Protein AF-H2YNP1-F1 (afdb_monomer)

InterPro domains:
  IPR019179 Coiled-coil domain-containing protein 149 [PF09789] (22-204)
  IPR019179 Coiled-coil domain-containing protein 149 [PTHR21682] (1-204)

Mean predicted aligned error: 19.95 Å

Structure (mmCIF, N/CA/C/O backbone):
data_AF-H2YNP1-F1
#
_entry.id   AF-H2YNP1-F1
#
loop_
_atom_site.group_PDB
_atom_site.id
_atom_site.type_symbol
_atom_site.label_atom_id
_atom_site.label_alt_id
_atom_site.label_comp_id
_atom_site.label_asym_id
_atom_site.label_entity_id
_atom_site.label_seq_id
_atom_site.pdbx_PDB_ins_code
_atom_site.Cartn_x
_atom_site.Cartn_y
_atom_site.Cartn_z
_atom_site.occupancy
_atom_site.B_iso_or_equiv
_atom_site.auth_seq_id
_atom_site.auth_comp_id
_atom_site.auth_asym_id
_atom_site.auth_atom_id
_atom_site.pdbx_PDB_model_num
ATOM 1 N N . MET A 1 1 ? 56.311 -4.720 -67.536 1.00 55.75 1 MET A N 1
ATOM 2 C CA . MET A 1 1 ? 56.525 -3.992 -66.267 1.00 55.75 1 MET A CA 1
ATOM 3 C C . MET A 1 1 ? 57.994 -4.019 -65.894 1.00 55.75 1 MET A C 1
ATOM 5 O O . MET A 1 1 ? 58.562 -5.098 -65.692 1.00 55.75 1 MET A O 1
ATOM 9 N N . SER A 1 2 ? 58.611 -2.841 -65.843 1.00 69.31 2 SER A N 1
ATOM 10 C CA . SER A 1 2 ? 60.006 -2.684 -65.434 1.00 69.31 2 SER A CA 1
ATOM 11 C C . SER A 1 2 ? 60.169 -3.138 -63.980 1.00 69.31 2 SER A C 1
ATOM 13 O O . SER A 1 2 ? 59.253 -3.003 -63.170 1.00 69.31 2 SER A O 1
ATOM 15 N N . ARG A 1 3 ? 61.326 -3.703 -63.616 1.00 74.62 3 ARG A N 1
ATOM 16 C CA . ARG A 1 3 ? 61.595 -4.237 -62.263 1.00 74.62 3 ARG A CA 1
ATOM 17 C C . ARG A 1 3 ? 61.322 -3.203 -61.157 1.00 74.62 3 ARG A C 1
ATOM 19 O O . ARG A 1 3 ? 60.932 -3.573 -60.057 1.00 74.62 3 ARG A O 1
ATOM 26 N N . ARG A 1 4 ? 61.464 -1.911 -61.478 1.00 73.25 4 ARG A N 1
ATOM 27 C CA . ARG A 1 4 ? 61.160 -0.780 -60.586 1.00 73.25 4 ARG A CA 1
ATOM 28 C C . ARG A 1 4 ? 59.664 -0.601 -60.303 1.00 73.25 4 ARG A C 1
ATOM 30 O O . ARG A 1 4 ? 59.311 -0.276 -59.179 1.00 73.25 4 ARG A O 1
ATOM 37 N N . GLU A 1 5 ? 58.794 -0.839 -61.281 1.00 75.31 5 GLU A N 1
ATOM 38 C CA . GLU A 1 5 ? 57.337 -0.679 -61.127 1.00 75.31 5 GLU A CA 1
ATOM 39 C C . GLU A 1 5 ? 56.741 -1.790 -60.261 1.00 75.31 5 GLU A C 1
ATOM 41 O O . GLU A 1 5 ? 55.903 -1.520 -59.407 1.00 75.31 5 GLU A O 1
ATOM 46 N N . ARG A 1 6 ? 57.228 -3.029 -60.432 1.00 75.75 6 ARG A N 1
ATOM 47 C CA . ARG A 1 6 ? 56.869 -4.158 -59.557 1.00 75.75 6 ARG A CA 1
ATOM 48 C C . ARG A 1 6 ? 57.279 -3.897 -58.113 1.00 75.75 6 ARG A C 1
ATOM 50 O O . ARG A 1 6 ? 56.447 -4.005 -57.226 1.00 75.75 6 ARG A O 1
ATOM 57 N N . ASN A 1 7 ? 58.514 -3.440 -57.913 1.00 81.69 7 ASN A N 1
ATOM 58 C CA . ASN A 1 7 ? 59.010 -3.095 -56.585 1.00 81.69 7 ASN A CA 1
ATOM 59 C C . ASN A 1 7 ? 58.164 -1.974 -55.944 1.00 81.69 7 ASN A C 1
ATOM 61 O O . ASN A 1 7 ? 57.809 -2.058 -54.778 1.00 81.69 7 ASN A O 1
ATOM 65 N N . ASN A 1 8 ? 57.754 -0.954 -56.708 1.00 85.38 8 ASN A N 1
ATOM 66 C CA . ASN A 1 8 ? 56.883 0.114 -56.200 1.00 85.38 8 ASN A CA 1
ATOM 67 C C . ASN A 1 8 ? 55.478 -0.396 -55.816 1.00 85.38 8 ASN A C 1
ATOM 69 O O . ASN A 1 8 ? 54.936 -0.004 -54.786 1.00 85.38 8 ASN A O 1
ATOM 73 N N . SER A 1 9 ? 54.900 -1.301 -56.612 1.00 85.75 9 SER A N 1
ATOM 74 C CA . SER A 1 9 ? 53.606 -1.926 -56.302 1.00 85.75 9 SER A CA 1
ATOM 75 C C . SER A 1 9 ? 53.673 -2.821 -55.059 1.00 85.75 9 SER A C 1
ATOM 77 O O . SER A 1 9 ? 52.751 -2.807 -54.248 1.00 85.75 9 SER A O 1
ATOM 79 N N . GLU A 1 10 ? 54.758 -3.579 -54.892 1.00 90.44 10 GLU A N 1
ATOM 80 C CA . GLU A 1 10 ? 55.016 -4.402 -53.703 1.00 90.44 10 GLU A CA 1
ATOM 81 C C . GLU A 1 10 ? 55.200 -3.527 -52.453 1.00 90.44 10 GLU A C 1
ATOM 83 O O . GLU A 1 10 ? 54.622 -3.811 -51.405 1.00 90.44 10 GLU A O 1
ATOM 88 N N . TRP A 1 11 ? 55.914 -2.403 -52.575 1.00 92.06 11 TRP A N 1
ATOM 89 C CA . TRP A 1 11 ? 56.046 -1.409 -51.505 1.00 92.06 11 TRP A CA 1
ATOM 90 C C . TRP A 1 11 ? 54.702 -0.798 -51.093 1.00 92.06 11 TRP A C 1
ATOM 92 O O . TRP A 1 11 ? 54.425 -0.667 -49.900 1.00 92.06 11 TRP A O 1
ATOM 102 N N . GLN A 1 12 ? 53.842 -0.448 -52.053 1.00 92.81 12 GLN A N 1
ATOM 103 C CA . GLN A 1 12 ? 52.501 0.070 -51.760 1.00 92.81 12 GLN A CA 1
ATOM 104 C C . GLN A 1 12 ? 51.604 -0.979 -51.089 1.00 92.81 12 GLN A C 1
ATOM 106 O O . GLN A 1 12 ? 50.883 -0.643 -50.146 1.00 92.81 12 GLN A O 1
ATOM 111 N N . ALA A 1 13 ? 51.682 -2.242 -51.520 1.00 93.50 13 ALA A N 1
ATOM 112 C CA . ALA A 1 13 ? 50.974 -3.348 -50.880 1.00 93.50 13 ALA A CA 1
ATOM 113 C C . ALA A 1 13 ? 51.428 -3.540 -49.423 1.00 93.50 13 ALA A C 1
ATOM 115 O O . ALA A 1 13 ? 50.589 -3.613 -48.527 1.00 93.50 13 ALA A O 1
ATOM 116 N N . LEU A 1 14 ? 52.739 -3.499 -49.163 1.00 95.62 14 LEU A N 1
ATOM 117 C CA . LEU A 1 14 ? 53.294 -3.613 -47.812 1.00 95.62 14 LEU A CA 1
ATOM 118 C C . LEU A 1 14 ? 52.843 -2.462 -46.896 1.00 95.62 14 LEU A C 1
ATOM 120 O O . LEU A 1 14 ? 52.520 -2.680 -45.728 1.00 95.62 14 LEU A O 1
ATOM 124 N N . ILE A 1 15 ? 52.772 -1.232 -47.417 1.00 94.19 15 ILE A N 1
ATOM 125 C CA . ILE A 1 15 ? 52.247 -0.075 -46.674 1.00 94.19 15 ILE A CA 1
ATOM 126 C C . ILE A 1 15 ? 50.764 -0.279 -46.332 1.00 94.19 15 ILE A C 1
ATOM 128 O O . ILE A 1 15 ? 50.355 -0.011 -45.199 1.00 94.19 15 ILE A O 1
ATOM 132 N N . ALA A 1 16 ? 49.959 -0.766 -47.280 1.00 93.94 16 ALA A N 1
ATOM 133 C CA . ALA A 1 16 ? 48.543 -1.042 -47.053 1.00 93.94 16 ALA A CA 1
ATOM 134 C C . ALA A 1 16 ? 48.340 -2.150 -46.004 1.00 93.94 16 ALA A C 1
ATOM 136 O O . ALA A 1 16 ? 47.547 -1.984 -45.074 1.00 93.94 16 ALA A O 1
ATOM 137 N N . GLU A 1 17 ? 49.103 -3.242 -46.090 1.00 96.50 17 GLU A N 1
ATOM 138 C CA . GLU A 1 17 ? 49.100 -4.316 -45.093 1.00 96.50 17 GLU A CA 1
ATOM 139 C C . GLU A 1 17 ? 49.505 -3.804 -43.709 1.00 96.50 17 GLU A C 1
ATOM 141 O O . GLU A 1 17 ? 48.808 -4.063 -42.725 1.00 96.50 17 GLU A O 1
ATOM 146 N N . HIS A 1 18 ? 50.568 -3.000 -43.624 1.00 96.12 18 HIS A N 1
ATOM 147 C CA . HIS A 1 18 ? 50.999 -2.381 -42.373 1.00 96.12 18 HIS A CA 1
ATOM 148 C C . HIS A 1 18 ? 49.895 -1.507 -41.755 1.00 96.12 18 HIS A C 1
ATOM 150 O O . HIS A 1 18 ? 49.639 -1.588 -40.552 1.00 96.12 18 HIS A O 1
ATOM 156 N N . GLN A 1 19 ? 49.184 -0.711 -42.560 1.00 96.06 19 GLN A N 1
ATOM 157 C CA . GLN A 1 19 ? 48.056 0.095 -42.081 1.00 96.06 19 GLN A CA 1
ATOM 158 C C . GLN A 1 19 ? 46.887 -0.766 -41.585 1.00 96.06 19 GLN A C 1
ATOM 160 O O . GLN A 1 19 ? 46.272 -0.438 -40.567 1.00 96.06 19 GLN A O 1
ATOM 165 N N . ILE A 1 20 ? 46.588 -1.878 -42.263 1.00 97.06 20 ILE A N 1
ATOM 166 C CA . ILE A 1 20 ? 45.564 -2.836 -41.825 1.00 97.06 20 ILE A CA 1
ATOM 167 C C . ILE A 1 20 ? 45.964 -3.456 -40.484 1.00 97.06 20 ILE A C 1
ATOM 169 O O . ILE A 1 20 ? 45.144 -3.494 -39.564 1.00 97.06 20 ILE A O 1
ATOM 173 N N . PHE A 1 21 ? 47.213 -3.904 -40.338 1.00 97.44 21 PHE A N 1
ATOM 174 C CA . PHE A 1 21 ? 47.708 -4.453 -39.077 1.00 97.44 21 PHE A CA 1
ATOM 175 C C . PHE A 1 21 ? 47.683 -3.421 -37.955 1.00 97.44 21 PHE A C 1
ATOM 177 O O . PHE A 1 21 ? 47.243 -3.747 -36.855 1.00 97.44 21 PHE A O 1
ATOM 184 N N . LYS A 1 22 ? 48.047 -2.167 -38.239 1.00 97.81 22 LYS A N 1
ATOM 185 C CA . LYS A 1 22 ? 47.966 -1.065 -37.276 1.00 97.81 22 LYS A CA 1
ATOM 186 C C . LYS A 1 22 ? 46.533 -0.845 -36.779 1.00 97.81 22 LYS A C 1
ATOM 188 O O . LYS A 1 22 ? 46.319 -0.791 -35.572 1.00 97.81 22 LYS A O 1
ATOM 193 N N . ARG A 1 23 ? 45.543 -0.784 -37.680 1.00 97.62 23 ARG A N 1
ATOM 194 C CA . ARG A 1 23 ? 44.121 -0.634 -37.302 1.00 97.62 23 ARG A CA 1
ATOM 195 C C . ARG A 1 23 ? 43.600 -1.839 -36.518 1.00 97.62 23 ARG A C 1
ATOM 197 O O . ARG A 1 23 ? 42.910 -1.664 -35.520 1.00 97.62 23 ARG A O 1
ATOM 204 N N . LYS A 1 24 ? 43.952 -3.061 -36.935 1.00 98.00 24 LYS A N 1
ATOM 205 C CA . LYS A 1 24 ? 43.580 -4.292 -36.216 1.00 98.00 24 LYS A CA 1
ATOM 206 C C . LYS A 1 24 ? 44.183 -4.330 -34.814 1.00 98.00 24 LYS A C 1
ATOM 208 O O . LYS A 1 24 ? 43.501 -4.726 -33.876 1.00 98.00 24 LYS A O 1
ATOM 213 N N . LEU A 1 25 ? 45.444 -3.926 -34.673 1.00 98.00 25 LEU A N 1
ATOM 214 C CA . LEU A 1 25 ? 46.117 -3.844 -33.381 1.00 98.00 25 LEU A CA 1
ATOM 215 C C . LEU A 1 25 ? 45.437 -2.813 -32.477 1.00 98.00 25 LEU A C 1
ATOM 217 O O . LEU A 1 25 ? 45.156 -3.121 -31.324 1.00 98.00 25 LEU A O 1
ATOM 221 N N . GLN A 1 26 ? 45.113 -1.636 -33.016 1.00 97.88 26 GLN A N 1
ATOM 222 C CA . GLN A 1 26 ? 44.404 -0.595 -32.277 1.00 97.88 26 GLN A CA 1
ATOM 223 C C . GLN A 1 26 ? 43.025 -1.076 -31.800 1.00 97.88 26 GLN A C 1
ATOM 225 O O . GLN A 1 26 ? 42.743 -1.012 -30.609 1.00 97.88 26 GLN A O 1
ATOM 230 N N . SER A 1 27 ? 42.215 -1.658 -32.689 1.00 97.81 27 SER A N 1
ATOM 231 C CA . SER A 1 27 ? 40.896 -2.199 -32.332 1.00 97.81 27 SER A CA 1
ATOM 232 C C . SER A 1 27 ? 40.981 -3.300 -31.266 1.00 97.81 27 SER A C 1
ATOM 234 O O . SER A 1 27 ? 40.171 -3.330 -30.343 1.00 97.81 27 SER A O 1
ATOM 236 N N . LYS A 1 28 ? 41.991 -4.179 -31.336 1.00 98.31 28 LYS A N 1
ATOM 237 C CA . LYS A 1 28 ? 42.234 -5.188 -30.293 1.00 98.31 28 LYS A CA 1
ATOM 238 C C . LYS A 1 28 ? 42.655 -4.564 -28.962 1.00 98.31 28 LYS A C 1
ATOM 240 O O . LYS A 1 28 ? 42.232 -5.052 -27.921 1.00 98.31 28 LYS A O 1
ATOM 245 N N . SER A 1 29 ? 43.469 -3.509 -28.989 1.00 98.06 29 SER A N 1
ATOM 246 C CA . SER A 1 29 ? 43.876 -2.777 -27.785 1.00 98.06 29 SER A CA 1
ATOM 247 C C . SER A 1 29 ? 42.684 -2.096 -27.110 1.00 98.06 29 SER A C 1
ATOM 249 O O . SER A 1 29 ? 42.566 -2.142 -25.890 1.00 98.06 29 SER A O 1
ATOM 251 N N . GLU A 1 30 ? 41.784 -1.502 -27.893 1.00 97.94 30 GLU A N 1
ATOM 252 C CA . GLU A 1 30 ? 40.547 -0.888 -27.396 1.00 97.94 30 GLU A CA 1
ATOM 253 C C . GLU A 1 30 ? 39.594 -1.945 -26.818 1.00 97.94 30 GLU A C 1
ATOM 255 O O . GLU A 1 30 ? 39.099 -1.783 -25.706 1.00 97.94 30 GLU A O 1
ATOM 260 N N . ALA A 1 31 ? 39.407 -3.076 -27.509 1.00 98.38 31 ALA A N 1
ATOM 261 C CA . ALA A 1 31 ? 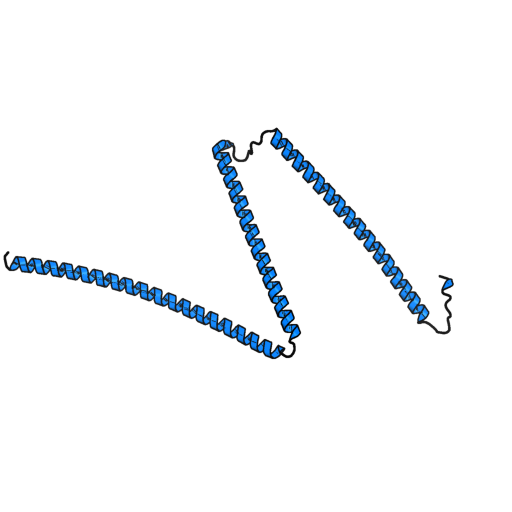38.610 -4.191 -26.996 1.00 98.38 31 ALA A CA 1
ATOM 262 C C . ALA A 1 31 ? 39.173 -4.753 -25.678 1.00 98.38 31 ALA A C 1
ATOM 264 O O . ALA A 1 31 ? 38.414 -5.062 -24.762 1.00 98.38 31 ALA A O 1
ATOM 265 N N . LEU A 1 32 ? 40.501 -4.850 -25.553 1.00 98.12 32 LEU A N 1
ATOM 266 C CA . LEU A 1 32 ? 41.158 -5.303 -24.326 1.00 98.12 32 LEU A CA 1
ATOM 267 C C . LEU A 1 32 ? 40.945 -4.323 -23.167 1.00 98.12 32 LEU A C 1
ATOM 269 O O . LEU A 1 32 ? 40.766 -4.766 -22.032 1.00 98.12 32 LEU A O 1
ATOM 273 N N . LEU A 1 33 ? 40.917 -3.015 -23.440 1.00 98.31 33 LEU A N 1
ATOM 274 C CA . LEU A 1 33 ? 40.616 -1.998 -22.432 1.00 98.31 33 LEU A CA 1
ATOM 275 C C . LEU A 1 33 ? 39.182 -2.142 -21.906 1.00 98.31 33 LEU A C 1
ATOM 277 O O . LEU A 1 33 ? 38.985 -2.141 -20.694 1.00 98.31 33 LEU A O 1
ATOM 281 N N . ILE A 1 34 ? 38.207 -2.327 -22.804 1.00 98.31 34 ILE A N 1
ATOM 282 C CA . ILE A 1 34 ? 36.796 -2.534 -22.438 1.00 98.31 34 ILE A CA 1
ATOM 283 C C . ILE A 1 34 ? 36.654 -3.794 -21.579 1.00 98.31 34 ILE A C 1
ATOM 285 O O . ILE A 1 34 ? 36.105 -3.737 -20.485 1.00 98.31 34 ILE A O 1
ATOM 289 N N . ILE A 1 35 ? 37.235 -4.916 -22.018 1.00 98.12 35 ILE A N 1
ATOM 290 C CA . ILE A 1 35 ? 37.168 -6.181 -21.270 1.00 98.12 35 ILE A CA 1
ATOM 291 C C . ILE A 1 35 ? 37.855 -6.059 -19.903 1.00 98.12 35 ILE A C 1
ATOM 293 O O . ILE A 1 35 ? 37.372 -6.620 -18.923 1.00 98.12 35 ILE A O 1
ATOM 297 N N . SER A 1 36 ? 38.968 -5.326 -19.811 1.00 98.25 36 SER A N 1
ATOM 298 C CA . SER A 1 36 ? 39.632 -5.068 -18.526 1.00 98.25 36 SER A CA 1
ATOM 299 C C . SER A 1 36 ? 38.732 -4.276 -17.575 1.00 98.25 36 SER A C 1
ATOM 301 O O . SER A 1 36 ? 38.630 -4.630 -16.403 1.00 98.25 36 SER A O 1
ATOM 303 N N . GLN A 1 37 ? 38.030 -3.256 -18.077 1.00 98.38 37 GLN A N 1
ATOM 304 C CA . GLN A 1 37 ? 37.076 -2.475 -17.284 1.00 98.38 37 GLN A CA 1
ATOM 305 C C . GLN A 1 37 ? 35.881 -3.322 -16.827 1.00 98.38 37 GLN A C 1
ATOM 307 O O . GLN A 1 37 ? 35.520 -3.275 -15.652 1.00 98.38 37 GLN A O 1
ATOM 312 N N . ASP A 1 38 ? 35.314 -4.141 -17.714 1.00 98.25 38 ASP A N 1
ATOM 313 C CA . ASP A 1 38 ? 34.212 -5.055 -17.384 1.00 98.25 38 ASP A CA 1
ATOM 314 C C . ASP A 1 38 ? 34.639 -6.133 -16.371 1.00 98.25 38 ASP A C 1
ATOM 316 O O . ASP A 1 38 ? 33.867 -6.554 -15.508 1.00 98.25 38 ASP A O 1
ATOM 320 N N . LEU A 1 39 ? 35.896 -6.578 -16.430 1.00 98.25 39 LEU A N 1
ATOM 321 C CA . LEU A 1 39 ? 36.448 -7.498 -15.441 1.00 98.25 39 LEU A CA 1
ATOM 322 C C . LEU A 1 39 ? 36.563 -6.831 -14.064 1.00 98.25 39 LEU A C 1
ATOM 324 O O . LEU A 1 39 ? 36.233 -7.456 -13.055 1.00 98.25 39 LEU A O 1
ATOM 328 N N . GLU A 1 40 ? 37.007 -5.576 -14.002 1.00 98.25 40 GLU A N 1
ATOM 329 C CA . GLU A 1 40 ? 37.083 -4.819 -12.749 1.00 98.25 40 GLU A CA 1
ATOM 330 C C . GLU A 1 40 ? 35.700 -4.580 -12.128 1.00 98.25 40 GLU A C 1
ATOM 332 O O . GLU A 1 40 ? 35.547 -4.687 -10.907 1.00 98.25 40 GLU A O 1
ATOM 337 N N . THR A 1 41 ? 34.682 -4.263 -12.933 1.00 97.81 41 THR A N 1
ATOM 338 C CA . THR A 1 41 ? 33.306 -4.096 -12.436 1.00 97.81 41 THR A CA 1
ATOM 339 C C . THR A 1 41 ? 32.752 -5.417 -11.910 1.00 97.81 41 THR A C 1
ATOM 341 O O . THR A 1 41 ? 32.287 -5.461 -10.770 1.00 97.81 41 THR A O 1
ATOM 344 N N . ALA A 1 42 ? 32.915 -6.514 -12.653 1.00 97.31 42 ALA A N 1
ATOM 345 C CA . ALA A 1 42 ? 32.501 -7.844 -12.209 1.00 97.31 42 ALA A CA 1
ATOM 346 C C . ALA A 1 42 ? 33.212 -8.283 -10.913 1.00 97.31 42 ALA A C 1
ATOM 348 O O . ALA A 1 42 ? 32.605 -8.905 -10.037 1.00 97.31 42 ALA A O 1
ATOM 349 N N . GLN A 1 43 ? 34.495 -7.940 -10.748 1.00 97.88 43 GLN A N 1
ATOM 350 C CA . GLN A 1 43 ? 35.234 -8.197 -9.507 1.00 97.88 43 GLN A CA 1
ATOM 351 C C . GLN A 1 43 ? 34.663 -7.407 -8.324 1.00 97.88 43 GLN A C 1
ATOM 353 O O . GLN A 1 43 ? 34.451 -7.990 -7.260 1.00 97.88 43 GLN A O 1
ATOM 358 N N . LYS A 1 44 ? 34.355 -6.116 -8.510 1.00 97.94 44 LYS A N 1
ATOM 359 C CA . LYS A 1 44 ? 33.725 -5.280 -7.473 1.00 97.94 44 LYS A CA 1
ATOM 360 C C . LYS A 1 44 ? 32.366 -5.834 -7.053 1.00 97.94 44 LYS A C 1
ATOM 362 O O . LYS A 1 44 ? 32.093 -5.934 -5.858 1.00 97.94 44 LYS A O 1
ATOM 367 N N . GLU A 1 45 ? 31.537 -6.231 -8.015 1.00 97.62 45 GLU A N 1
ATOM 368 C CA . GLU A 1 45 ? 30.229 -6.835 -7.747 1.00 97.62 45 GLU A CA 1
ATOM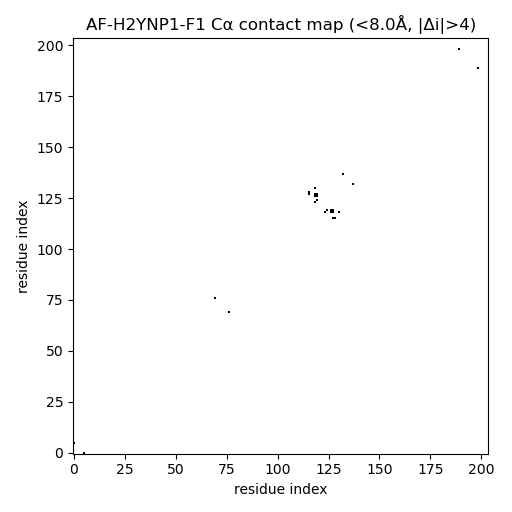 369 C C . GLU A 1 45 ? 30.365 -8.142 -6.961 1.00 97.62 45 GLU A C 1
ATOM 371 O O . GLU A 1 45 ? 29.722 -8.318 -5.924 1.00 97.62 45 GLU A O 1
ATOM 376 N N . ARG A 1 46 ? 31.260 -9.040 -7.392 1.00 97.94 46 ARG A N 1
ATOM 377 C CA . ARG A 1 46 ? 31.561 -10.287 -6.674 1.00 97.94 46 ARG A CA 1
ATOM 378 C C . ARG A 1 46 ? 31.973 -10.018 -5.227 1.00 97.94 46 ARG A C 1
ATOM 380 O O . ARG A 1 46 ? 31.479 -10.688 -4.320 1.00 97.94 46 ARG A O 1
ATOM 387 N N . ASP A 1 47 ? 32.866 -9.060 -5.003 1.00 98.19 47 ASP A N 1
ATOM 388 C CA . ASP A 1 47 ? 33.371 -8.743 -3.666 1.00 98.19 47 ASP A CA 1
ATOM 389 C C . ASP A 1 47 ? 32.270 -8.138 -2.783 1.00 98.19 47 ASP A C 1
ATOM 391 O O . ASP A 1 47 ? 32.148 -8.485 -1.605 1.00 98.19 47 ASP A O 1
ATOM 395 N N . GLN A 1 48 ? 31.386 -7.325 -3.364 1.00 98.06 48 GLN A N 1
ATOM 396 C CA . GLN A 1 48 ? 30.199 -6.821 -2.680 1.00 98.06 48 GLN A CA 1
ATOM 397 C C . GLN A 1 48 ? 29.243 -7.956 -2.281 1.00 98.06 48 GLN A C 1
ATOM 399 O O . GLN A 1 48 ? 28.766 -7.988 -1.142 1.00 98.06 48 GLN A O 1
ATOM 404 N N . PHE A 1 49 ? 28.979 -8.911 -3.179 1.00 97.19 49 PHE A N 1
ATOM 405 C CA . PHE A 1 49 ? 28.151 -10.080 -2.871 1.00 97.19 49 PHE A CA 1
ATOM 406 C C . PHE A 1 49 ? 28.773 -10.962 -1.792 1.00 97.19 49 PHE A C 1
ATOM 408 O O . PHE A 1 49 ? 28.060 -11.415 -0.894 1.00 97.19 49 PHE A O 1
ATOM 415 N N . LYS A 1 50 ? 30.095 -11.151 -1.820 1.00 98.06 50 LYS A N 1
ATOM 416 C CA . LYS A 1 50 ? 30.822 -11.891 -0.787 1.00 98.06 50 LYS A CA 1
ATOM 417 C C . LYS A 1 50 ? 30.660 -11.238 0.589 1.00 98.06 50 LYS A C 1
ATOM 419 O O . LYS A 1 50 ? 30.255 -11.913 1.531 1.00 98.06 50 LYS A O 1
ATOM 424 N N . LEU A 1 51 ? 30.854 -9.921 0.684 1.00 97.88 51 LEU A N 1
ATOM 425 C CA . LEU A 1 51 ? 30.650 -9.168 1.929 1.00 97.88 51 LEU A CA 1
ATOM 426 C C . LEU A 1 51 ? 29.202 -9.244 2.432 1.00 97.88 51 LEU A C 1
ATOM 428 O O . LEU A 1 51 ? 28.957 -9.357 3.634 1.00 97.88 51 LEU A O 1
ATOM 432 N N . MET A 1 52 ? 28.218 -9.175 1.531 1.00 97.62 52 MET A N 1
ATOM 433 C CA . MET A 1 52 ? 26.810 -9.330 1.905 1.00 97.62 52 MET A CA 1
ATOM 434 C C . MET A 1 52 ? 26.513 -10.736 2.444 1.00 97.62 52 MET A C 1
ATOM 436 O O . MET A 1 52 ? 25.803 -10.866 3.444 1.00 97.62 52 MET A O 1
ATOM 440 N N . ALA A 1 53 ? 27.075 -11.775 1.821 1.00 95.94 53 ALA A N 1
ATOM 441 C CA . ALA A 1 53 ? 26.933 -13.155 2.270 1.00 95.94 53 ALA A CA 1
ATOM 442 C C . ALA A 1 53 ? 27.582 -13.380 3.646 1.00 95.94 53 ALA A C 1
ATOM 444 O O . ALA A 1 53 ? 26.952 -13.974 4.521 1.00 95.94 53 ALA A O 1
ATOM 445 N N . GLU A 1 54 ? 28.785 -12.844 3.872 1.00 96.56 54 GLU A N 1
ATOM 446 C CA . GLU A 1 54 ? 29.488 -12.906 5.161 1.00 96.56 54 GLU A CA 1
ATOM 447 C C . GLU A 1 54 ? 28.670 -12.235 6.275 1.00 96.56 54 GLU A C 1
ATOM 449 O O . GLU A 1 54 ? 28.378 -12.867 7.292 1.00 96.56 54 GLU A O 1
ATOM 454 N N . LYS A 1 55 ? 28.166 -11.012 6.048 1.00 96.25 55 LYS A N 1
ATOM 455 C CA . LYS A 1 55 ? 27.284 -10.314 7.005 1.00 96.25 55 LYS A CA 1
ATOM 456 C C . LYS A 1 55 ? 26.013 -11.103 7.323 1.00 96.25 55 LYS A C 1
ATOM 458 O O . LYS A 1 55 ? 25.556 -11.138 8.469 1.00 96.25 55 LYS A O 1
ATOM 463 N N . LEU A 1 56 ? 25.404 -11.728 6.314 1.00 94.75 56 LEU A N 1
ATOM 464 C CA . LEU A 1 56 ? 24.216 -12.557 6.513 1.00 94.75 56 LEU A CA 1
ATOM 465 C C . LEU A 1 56 ? 24.552 -13.807 7.338 1.00 94.75 56 LEU A C 1
ATOM 467 O O . LEU A 1 56 ? 23.806 -14.160 8.254 1.00 94.75 56 LEU A O 1
ATOM 471 N N . GLN A 1 57 ? 25.685 -14.449 7.051 1.00 95.25 57 GLN A N 1
ATOM 472 C CA . GLN A 1 57 ? 26.168 -15.615 7.782 1.00 95.25 57 GLN A CA 1
ATOM 473 C C . GLN A 1 57 ? 26.466 -15.280 9.248 1.00 95.25 57 GLN A C 1
ATOM 475 O O . GLN A 1 57 ? 26.030 -16.022 10.130 1.00 95.25 57 GLN A O 1
ATOM 480 N N . GLU A 1 58 ? 27.120 -14.152 9.529 1.00 94.19 58 GLU A N 1
ATOM 481 C CA . GLU A 1 58 ? 27.358 -13.655 10.889 1.00 94.19 58 GLU A CA 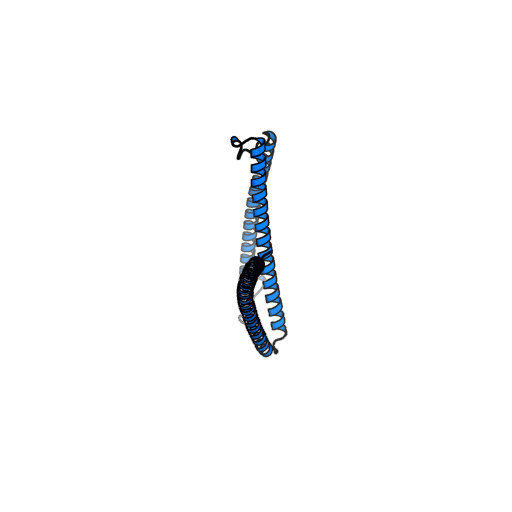1
ATOM 482 C C . GLU A 1 58 ? 26.049 -13.449 11.653 1.00 94.19 58 GLU A C 1
ATOM 484 O O . GLU A 1 58 ? 25.897 -13.938 12.775 1.00 94.19 58 GLU A O 1
ATOM 489 N N . ARG A 1 59 ? 25.056 -12.802 11.028 1.00 94.06 59 ARG A N 1
ATOM 490 C CA . ARG A 1 59 ? 23.732 -12.599 11.632 1.00 94.06 59 ARG A CA 1
ATOM 491 C C . ARG A 1 59 ? 23.030 -13.924 11.925 1.00 94.06 59 ARG A C 1
ATOM 493 O O . ARG A 1 59 ? 22.443 -14.085 12.994 1.00 94.06 59 ARG A O 1
ATOM 500 N N . CYS A 1 60 ? 23.099 -14.881 11.003 1.00 89.12 60 CYS A N 1
ATOM 501 C CA . CYS A 1 60 ? 22.544 -16.219 11.194 1.00 89.12 60 CYS A CA 1
ATOM 502 C C . CYS A 1 60 ? 23.246 -16.972 12.332 1.00 89.12 60 CYS A C 1
ATOM 504 O O . CYS A 1 60 ? 22.581 -17.623 13.135 1.00 89.12 60 CYS A O 1
ATOM 506 N N . GLN A 1 61 ? 24.572 -16.871 12.442 1.00 89.94 61 GLN A N 1
ATOM 507 C CA . GLN A 1 61 ? 25.322 -17.473 13.546 1.00 89.94 61 GLN A CA 1
ATOM 508 C C . GLN A 1 61 ? 25.008 -16.801 14.887 1.00 89.94 61 GLN A C 1
ATOM 510 O O . GLN A 1 61 ? 24.822 -17.500 15.879 1.00 89.94 61 GLN A O 1
ATOM 515 N N . ALA A 1 62 ? 24.892 -15.472 14.927 1.00 87.31 62 ALA A N 1
ATOM 516 C CA . ALA A 1 62 ? 24.488 -14.736 16.124 1.00 87.31 62 ALA A CA 1
ATOM 517 C C . ALA A 1 62 ? 23.089 -15.157 16.600 1.00 87.31 62 ALA A C 1
ATOM 519 O O . ALA A 1 62 ? 22.898 -15.428 17.783 1.00 87.31 62 ALA A O 1
ATOM 520 N N . LEU A 1 63 ? 22.135 -15.308 15.673 1.00 82.25 63 LEU A N 1
ATOM 521 C CA . LEU A 1 63 ? 20.799 -15.824 15.979 1.00 82.25 63 LEU A CA 1
ATOM 522 C C . LEU A 1 63 ? 20.831 -17.278 16.463 1.00 82.25 63 LEU A C 1
ATOM 524 O O . LEU A 1 63 ? 20.108 -17.606 17.397 1.00 82.25 63 LEU A O 1
ATOM 528 N N . LYS A 1 64 ? 21.673 -18.141 15.878 1.00 80.38 64 LYS A N 1
ATOM 529 C CA . LYS A 1 64 ? 21.849 -19.526 16.350 1.00 80.38 64 LYS A CA 1
ATOM 530 C C . LYS A 1 64 ? 22.427 -19.591 17.766 1.00 80.38 64 LYS A C 1
ATOM 532 O O . LYS A 1 64 ? 21.965 -20.413 18.547 1.00 80.38 64 LYS A O 1
ATOM 537 N N . ARG A 1 65 ? 23.395 -18.730 18.109 1.00 79.19 65 ARG A N 1
ATOM 538 C CA . ARG A 1 65 ? 23.948 -18.633 19.475 1.00 79.19 65 ARG A CA 1
ATOM 539 C C . ARG A 1 65 ? 22.875 -18.183 20.466 1.00 79.19 65 ARG A C 1
ATOM 541 O O . ARG A 1 65 ? 22.628 -18.890 21.430 1.00 79.19 65 ARG A O 1
ATOM 548 N N . GLN A 1 66 ? 22.142 -17.113 20.142 1.00 74.12 66 GLN A N 1
ATOM 549 C CA . GLN A 1 66 ? 20.991 -16.681 20.943 1.00 74.12 66 GLN A CA 1
ATOM 550 C C . GLN A 1 66 ? 19.963 -17.813 21.102 1.00 74.12 66 GLN A C 1
ATOM 552 O O . GLN A 1 66 ? 19.467 -18.057 22.192 1.00 74.12 66 GLN A O 1
ATOM 557 N N . GLN A 1 67 ? 19.653 -18.548 20.032 1.00 61.62 67 GLN A N 1
ATOM 558 C CA . GLN A 1 67 ? 18.705 -19.662 20.078 1.00 61.62 67 GLN A CA 1
ATOM 559 C C . GLN A 1 67 ? 19.187 -20.831 20.955 1.00 61.62 67 GLN A C 1
ATOM 561 O O . GLN A 1 67 ? 18.352 -21.466 21.597 1.00 61.62 67 GLN A O 1
ATOM 566 N N . ALA A 1 68 ? 20.493 -21.109 21.005 1.00 62.62 68 ALA A N 1
ATOM 567 C CA . ALA A 1 68 ? 21.066 -22.106 21.908 1.00 62.62 68 ALA A CA 1
ATOM 568 C C . ALA A 1 68 ? 20.898 -21.692 23.383 1.00 62.62 68 ALA A C 1
ATOM 570 O O . ALA A 1 68 ? 20.495 -22.523 24.195 1.00 62.62 68 ALA A O 1
ATOM 571 N N . ASP A 1 69 ? 21.066 -20.404 23.698 1.00 58.62 69 ASP A N 1
ATOM 572 C CA . ASP A 1 69 ? 20.820 -19.851 25.040 1.00 58.62 69 ASP A CA 1
ATOM 573 C C . ASP A 1 69 ? 19.328 -19.932 25.440 1.00 58.62 69 ASP A C 1
ATOM 575 O O . ASP A 1 69 ? 18.988 -20.130 26.606 1.00 58.62 69 ASP A O 1
ATOM 579 N N . PHE A 1 70 ? 18.414 -19.854 24.464 1.00 54.16 70 PHE A N 1
ATOM 580 C CA . PHE A 1 70 ? 16.962 -19.999 24.658 1.00 54.16 70 PHE A CA 1
ATOM 581 C C . PHE A 1 70 ? 16.439 -21.439 24.517 1.00 54.16 70 PHE A C 1
ATOM 583 O O . PHE A 1 70 ? 15.227 -21.654 24.613 1.00 54.16 70 PHE A O 1
ATOM 590 N N . SER A 1 71 ? 17.302 -22.444 24.319 1.00 51.47 71 SER A N 1
ATOM 591 C CA . SER A 1 71 ? 16.890 -23.848 24.138 1.00 51.47 71 SER A CA 1
ATOM 592 C C . SER A 1 71 ? 16.137 -24.430 25.347 1.00 51.47 71 SER A C 1
ATOM 594 O O . SER A 1 71 ? 15.458 -25.445 25.207 1.00 51.47 71 SER A O 1
ATOM 596 N N . MET A 1 72 ? 16.182 -23.769 26.508 1.00 54.28 72 MET A N 1
ATOM 597 C CA . MET A 1 72 ? 15.370 -24.100 27.688 1.00 54.28 72 MET A CA 1
ATOM 598 C C . MET A 1 72 ? 13.900 -23.610 27.601 1.00 54.28 72 MET A C 1
ATOM 600 O O . MET A 1 72 ? 13.114 -23.874 28.503 1.00 54.28 72 MET A O 1
ATOM 604 N N . LEU A 1 73 ? 13.495 -22.908 26.527 1.00 55.72 73 LEU A N 1
ATOM 605 C CA . LEU A 1 73 ? 12.195 -22.220 26.366 1.00 55.72 73 LEU A CA 1
ATOM 606 C C . LEU A 1 73 ? 11.538 -22.496 24.986 1.00 55.72 73 LEU A C 1
ATOM 608 O O . LEU A 1 73 ? 11.110 -21.575 24.283 1.00 55.72 73 LEU A O 1
ATOM 612 N N . SER A 1 74 ? 11.463 -23.767 24.566 1.00 67.81 74 SER A N 1
ATOM 613 C CA . SER A 1 74 ? 10.970 -24.215 23.238 1.00 67.81 74 SER A CA 1
ATOM 614 C C . SER A 1 74 ? 9.675 -23.528 22.766 1.00 67.81 74 SER A C 1
ATOM 616 O O . SER A 1 74 ? 9.577 -23.098 21.612 1.00 67.81 74 SER A O 1
ATOM 618 N N . ASP A 1 75 ? 8.684 -23.371 23.641 1.00 68.31 75 ASP A N 1
ATOM 619 C CA . ASP A 1 75 ? 7.343 -22.958 23.209 1.00 68.31 75 ASP A CA 1
ATOM 620 C C . ASP A 1 75 ? 7.181 -21.437 23.102 1.00 68.31 75 ASP A C 1
ATOM 622 O O . ASP A 1 75 ? 6.497 -20.941 22.202 1.00 68.31 75 ASP A O 1
ATOM 626 N N . LYS A 1 76 ? 7.931 -20.673 23.905 1.00 71.94 76 LYS A N 1
ATOM 627 C CA . LYS A 1 76 ? 8.011 -19.209 23.775 1.00 71.94 76 LYS A CA 1
ATOM 628 C C . LYS A 1 76 ? 8.690 -18.809 22.461 1.00 71.94 76 LYS A C 1
ATOM 630 O O . LYS A 1 76 ? 8.270 -17.859 21.802 1.00 71.94 76 LYS A O 1
ATOM 635 N N . THR A 1 77 ? 9.695 -19.571 22.032 1.00 71.81 77 THR A N 1
ATOM 636 C CA . THR A 1 77 ? 10.440 -19.320 20.789 1.00 71.81 77 THR A CA 1
ATOM 637 C C . THR A 1 77 ? 9.593 -19.596 19.542 1.00 71.81 77 THR A C 1
ATOM 639 O O . THR A 1 77 ? 9.622 -18.815 18.587 1.00 71.81 77 THR A O 1
ATOM 642 N N . LYS A 1 78 ? 8.768 -20.655 19.560 1.00 80.31 78 LYS A N 1
ATOM 643 C CA . LYS A 1 78 ? 7.789 -20.938 18.493 1.00 80.31 78 LYS A CA 1
ATOM 644 C C . LYS A 1 78 ? 6.759 -19.814 18.362 1.00 80.31 78 LYS A C 1
ATOM 646 O O . LYS A 1 78 ? 6.502 -19.364 17.245 1.00 80.31 78 LYS A O 1
ATOM 651 N N . LEU A 1 79 ? 6.228 -19.321 19.484 1.00 83.50 79 LEU A N 1
ATOM 652 C CA . LEU A 1 79 ? 5.260 -18.223 19.499 1.00 83.50 79 LEU A CA 1
ATOM 653 C C . LEU A 1 79 ? 5.858 -16.922 18.940 1.00 83.50 79 LEU A C 1
ATOM 655 O O . LEU A 1 79 ? 5.255 -16.288 18.078 1.00 83.50 79 LEU A O 1
ATOM 659 N N . ILE A 1 80 ? 7.076 -16.554 19.352 1.00 85.25 80 ILE A N 1
ATOM 660 C CA . ILE A 1 80 ? 7.772 -15.360 18.841 1.00 85.25 80 ILE A CA 1
ATOM 661 C C . ILE A 1 80 ? 7.993 -15.442 17.322 1.00 85.25 80 ILE A C 1
ATOM 663 O O . ILE A 1 80 ? 7.855 -14.431 16.628 1.00 85.25 80 ILE A O 1
ATOM 667 N N . ARG A 1 81 ? 8.309 -16.630 16.787 1.00 86.44 81 ARG A N 1
ATOM 668 C CA . ARG A 1 81 ? 8.446 -16.837 15.338 1.00 86.44 81 ARG A CA 1
ATOM 669 C C . ARG A 1 81 ? 7.124 -16.593 14.613 1.00 86.44 81 ARG A C 1
ATOM 671 O O . ARG A 1 81 ? 7.096 -15.791 13.687 1.00 86.44 81 ARG A O 1
ATOM 678 N N . ILE A 1 82 ? 6.033 -17.202 15.080 1.00 89.69 82 ILE A N 1
ATOM 679 C CA . ILE A 1 82 ? 4.702 -17.023 14.478 1.00 89.69 82 ILE A CA 1
ATOM 680 C C . ILE A 1 82 ? 4.278 -15.549 14.525 1.00 89.69 82 ILE A C 1
ATOM 682 O O . ILE 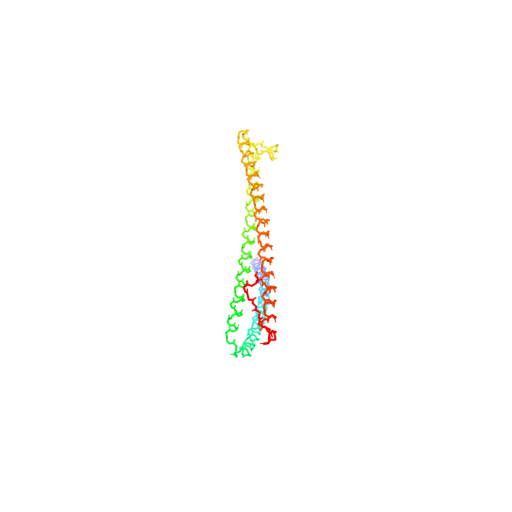A 1 82 ? 3.788 -15.017 13.531 1.00 89.69 82 ILE A O 1
ATOM 686 N N . LEU A 1 83 ? 4.523 -14.852 15.639 1.00 91.50 83 LEU A N 1
ATOM 687 C CA . LEU A 1 83 ? 4.220 -13.422 15.776 1.00 91.50 83 LEU A CA 1
ATOM 688 C C . LEU A 1 83 ? 5.033 -12.550 14.806 1.00 91.50 83 LEU A C 1
ATOM 690 O O . LEU A 1 83 ? 4.532 -11.557 14.280 1.00 91.50 83 LEU A O 1
ATOM 694 N N . ARG A 1 84 ? 6.290 -12.915 14.535 1.00 92.75 84 ARG A N 1
ATOM 695 C CA . ARG A 1 84 ? 7.131 -12.212 13.558 1.00 92.75 84 ARG A CA 1
ATOM 696 C C . ARG A 1 84 ? 6.658 -12.468 12.130 1.00 92.75 84 ARG A C 1
ATOM 698 O O . ARG A 1 84 ? 6.559 -11.519 11.356 1.00 92.75 84 ARG A O 1
ATOM 705 N N . ASP A 1 85 ? 6.354 -13.716 11.800 1.00 93.31 85 ASP A N 1
ATOM 706 C CA . ASP A 1 85 ? 5.904 -14.109 10.465 1.00 93.31 85 ASP A CA 1
ATOM 707 C C . ASP A 1 85 ? 4.546 -13.478 10.140 1.00 93.31 85 ASP A C 1
ATOM 709 O O . ASP A 1 85 ? 4.387 -12.872 9.082 1.00 93.31 85 ASP A O 1
ATOM 713 N N . THR A 1 86 ? 3.605 -13.492 11.087 1.00 91.56 86 THR A N 1
ATOM 714 C CA . THR A 1 86 ? 2.303 -12.813 10.941 1.00 91.56 86 THR A CA 1
ATOM 715 C C . THR A 1 86 ? 2.450 -11.295 10.824 1.00 91.56 86 THR A C 1
ATOM 717 O O . THR A 1 86 ? 1.811 -10.683 9.966 1.00 91.56 86 THR A O 1
ATOM 720 N N . LYS A 1 87 ? 3.344 -10.663 11.601 1.00 95.19 87 LYS A N 1
ATOM 721 C CA . LYS A 1 87 ? 3.661 -9.232 11.442 1.00 95.19 87 LYS A CA 1
ATOM 722 C C . LYS A 1 87 ? 4.230 -8.920 10.053 1.00 95.19 87 LYS A C 1
ATOM 724 O O . LYS A 1 87 ? 3.836 -7.927 9.444 1.00 95.19 87 LYS A O 1
ATOM 729 N N . ASN A 1 88 ? 5.134 -9.755 9.544 1.00 92.94 88 ASN A N 1
ATOM 730 C CA . ASN A 1 88 ? 5.731 -9.574 8.221 1.00 92.94 88 ASN A CA 1
ATOM 731 C C . ASN A 1 88 ? 4.704 -9.756 7.098 1.00 92.94 88 ASN A C 1
ATOM 733 O O . ASN A 1 88 ? 4.677 -8.950 6.170 1.00 92.94 88 ASN A O 1
ATOM 737 N N . GLN A 1 89 ? 3.829 -10.760 7.200 1.00 95.88 89 GLN A N 1
ATOM 738 C CA . GLN A 1 89 ? 2.724 -10.956 6.258 1.00 95.88 89 GLN A CA 1
ATOM 739 C C . GLN A 1 89 ? 1.780 -9.752 6.255 1.00 95.88 89 GLN A C 1
ATOM 741 O O . GLN A 1 89 ? 1.469 -9.232 5.187 1.00 95.88 89 GLN A O 1
ATOM 746 N N . LYS A 1 90 ? 1.402 -9.232 7.432 1.00 95.38 90 LYS A N 1
ATOM 747 C CA . LYS A 1 90 ? 0.574 -8.021 7.545 1.00 95.38 90 LYS A CA 1
ATOM 748 C C . LYS A 1 90 ? 1.205 -6.824 6.826 1.00 95.38 90 LYS A C 1
ATOM 750 O O . LYS A 1 90 ? 0.521 -6.1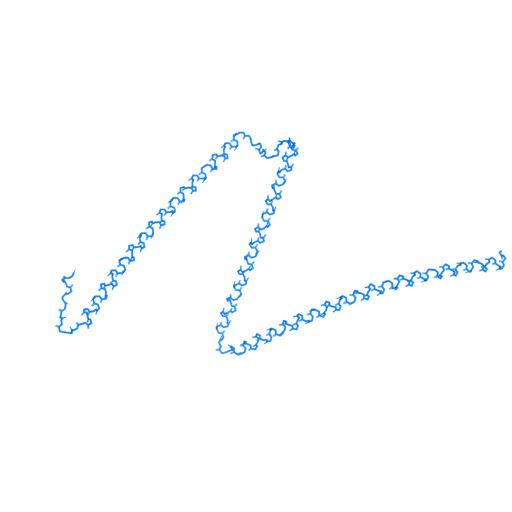46 6.067 1.00 95.38 90 LYS A O 1
ATOM 755 N N . LEU A 1 91 ? 2.505 -6.590 7.021 1.00 97.00 91 LEU A N 1
ATOM 756 C CA . LEU A 1 91 ? 3.231 -5.525 6.317 1.00 97.00 91 LEU A CA 1
ATOM 757 C C . LEU A 1 91 ? 3.288 -5.766 4.800 1.00 97.00 91 LEU A C 1
ATOM 759 O O . LEU A 1 91 ? 3.181 -4.819 4.026 1.00 97.00 91 LEU A O 1
ATOM 763 N N . GLY A 1 92 ? 3.437 -7.020 4.366 1.00 96.56 92 GLY A N 1
ATOM 764 C CA . GLY A 1 92 ? 3.392 -7.396 2.952 1.00 96.56 92 GLY A CA 1
ATOM 765 C C . GLY A 1 92 ? 2.033 -7.107 2.313 1.00 96.56 92 GLY A C 1
ATOM 766 O O . GLY A 1 92 ? 1.972 -6.460 1.269 1.00 96.56 92 GLY A O 1
ATOM 767 N N . HIS A 1 93 ? 0.944 -7.513 2.970 1.00 97.00 93 HIS A N 1
ATOM 768 C CA . HIS A 1 93 ? -0.418 -7.213 2.529 1.00 97.00 93 HIS A CA 1
ATOM 769 C C . HIS A 1 93 ? -0.692 -5.708 2.499 1.00 97.00 93 HIS A C 1
ATOM 771 O O . HIS A 1 93 ? -1.279 -5.225 1.535 1.00 97.00 93 HIS A O 1
ATOM 777 N N . GLN A 1 94 ? -0.212 -4.959 3.495 1.00 97.44 94 GLN A N 1
ATOM 778 C CA . GLN A 1 94 ? -0.347 -3.504 3.528 1.00 97.44 94 GLN A CA 1
ATOM 779 C C . GLN A 1 94 ? 0.340 -2.841 2.325 1.00 97.44 94 GLN A C 1
ATOM 781 O O . GLN A 1 94 ? -0.298 -2.079 1.607 1.00 97.44 94 GLN A O 1
ATOM 786 N N . ARG A 1 95 ? 1.594 -3.204 2.027 1.00 97.56 95 ARG A N 1
ATOM 787 C CA . ARG A 1 95 ? 2.309 -2.693 0.841 1.00 97.56 95 ARG A CA 1
ATOM 788 C C . ARG A 1 95 ? 1.614 -3.065 -0.466 1.00 97.56 95 ARG A C 1
ATOM 790 O O . ARG A 1 95 ? 1.594 -2.272 -1.402 1.00 97.56 95 ARG A O 1
ATOM 797 N N . HIS A 1 96 ? 1.062 -4.275 -0.555 1.00 97.00 96 HIS A N 1
ATOM 798 C CA . HIS A 1 96 ? 0.324 -4.694 -1.744 1.00 97.00 96 HIS A CA 1
ATOM 799 C C . HIS A 1 96 ? -0.971 -3.891 -1.914 1.00 97.00 96 HIS A C 1
ATOM 801 O O . HIS A 1 96 ? -1.279 -3.468 -3.024 1.00 97.00 96 HIS A O 1
ATOM 807 N N . SER A 1 97 ? -1.681 -3.617 -0.817 1.00 96.69 97 SER A N 1
ATOM 808 C CA . SER A 1 97 ? -2.852 -2.739 -0.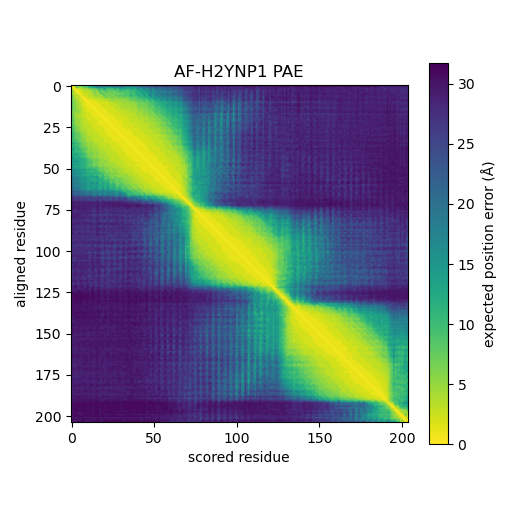811 1.00 96.69 97 SER A CA 1
ATOM 809 C C . SER A 1 97 ? -2.497 -1.325 -1.273 1.00 96.69 97 SER A C 1
ATOM 811 O O . SER A 1 97 ? -3.173 -0.786 -2.144 1.00 96.69 97 SER A O 1
ATOM 813 N N . GLU A 1 98 ? -1.413 -0.746 -0.750 1.00 97.62 98 GLU A N 1
ATOM 814 C CA . GLU A 1 98 ? -0.919 0.579 -1.153 1.00 97.62 98 GLU A CA 1
ATOM 815 C C . GLU A 1 98 ? -0.545 0.610 -2.647 1.00 97.62 98 GLU A C 1
ATOM 817 O O . GLU A 1 98 ? -0.953 1.516 -3.373 1.00 97.62 98 GLU A O 1
ATOM 822 N N . MET A 1 99 ? 0.148 -0.420 -3.147 1.00 98.00 99 MET A N 1
ATOM 823 C CA . MET A 1 99 ? 0.484 -0.559 -4.570 1.00 98.00 99 MET A CA 1
ATOM 824 C C . MET A 1 99 ? -0.763 -0.666 -5.457 1.00 98.00 99 MET A C 1
ATOM 826 O O . MET A 1 99 ? -0.835 -0.029 -6.508 1.00 98.00 99 MET A O 1
ATOM 830 N N . LEU A 1 100 ? -1.743 -1.488 -5.071 1.00 98.06 100 LEU A N 1
ATOM 831 C CA . LEU A 1 100 ? -2.995 -1.629 -5.816 1.00 98.06 100 LEU A CA 1
ATOM 832 C C . LEU A 1 100 ? -3.771 -0.311 -5.841 1.00 98.06 100 LEU A C 1
ATOM 834 O O . LEU A 1 100 ? -4.304 0.063 -6.883 1.00 98.06 100 LEU A O 1
ATOM 838 N N . GLN A 1 101 ? -3.784 0.417 -4.726 1.00 97.75 101 GLN A N 1
ATOM 839 C CA . GLN A 1 101 ? -4.415 1.727 -4.634 1.00 97.75 101 GLN A CA 1
ATOM 840 C C . GLN A 1 101 ? -3.720 2.759 -5.533 1.00 97.75 101 GLN A C 1
ATOM 842 O O . GLN A 1 101 ? -4.398 3.528 -6.213 1.00 97.75 101 GLN A O 1
ATOM 847 N N . GLN A 1 102 ? -2.387 2.736 -5.613 1.00 97.75 102 GLN A N 1
ATOM 848 C CA . GLN A 1 102 ? -1.639 3.565 -6.558 1.00 97.75 102 GLN A CA 1
ATOM 849 C C . GLN A 1 102 ? -2.003 3.234 -8.014 1.00 97.75 102 GLN A C 1
ATOM 851 O O . GLN A 1 102 ? -2.373 4.135 -8.763 1.00 97.75 102 GLN A O 1
ATOM 856 N N . LYS A 1 103 ? -1.977 1.951 -8.400 1.00 97.94 103 LYS A N 1
ATOM 857 C CA . LYS A 1 103 ? -2.342 1.515 -9.762 1.00 97.94 103 LYS A CA 1
ATOM 858 C C . LYS A 1 103 ? -3.773 1.894 -10.135 1.00 97.94 103 LYS A C 1
ATOM 860 O O . LYS A 1 103 ? -4.038 2.268 -11.274 1.00 97.94 103 LYS A O 1
ATOM 865 N N . LEU A 1 104 ? -4.698 1.806 -9.180 1.00 97.56 104 LEU A N 1
ATOM 866 C CA . LEU A 1 104 ? -6.074 2.251 -9.374 1.00 97.56 104 LEU A CA 1
ATOM 867 C C . LEU A 1 104 ? -6.129 3.758 -9.656 1.00 97.56 104 LEU A C 1
ATOM 869 O O . LEU A 1 104 ? -6.797 4.173 -10.599 1.00 97.56 104 LEU A O 1
ATOM 873 N N . ASN A 1 105 ? -5.410 4.571 -8.880 1.00 96.56 105 ASN A N 1
ATOM 874 C CA . ASN A 1 105 ? -5.362 6.020 -9.079 1.00 96.56 105 ASN A CA 1
ATOM 875 C C . ASN A 1 105 ? -4.748 6.402 -10.434 1.00 96.56 105 ASN A C 1
ATOM 877 O O . ASN A 1 105 ? -5.274 7.288 -11.107 1.00 96.56 105 ASN A O 1
ATOM 881 N N . GLU A 1 106 ? -3.684 5.716 -10.855 1.00 97.56 106 GLU A N 1
ATOM 882 C CA . GLU A 1 106 ? -3.068 5.889 -12.177 1.00 97.56 106 GLU A CA 1
ATOM 883 C C . GLU A 1 106 ? -4.073 5.573 -13.294 1.00 97.56 106 GLU A C 1
ATOM 885 O O . GLU A 1 106 ? -4.344 6.426 -14.138 1.00 97.56 106 GLU A O 1
ATOM 890 N N . ALA A 1 107 ? -4.735 4.411 -13.235 1.00 96.88 107 ALA A N 1
ATOM 891 C CA . ALA A 1 107 ? -5.743 4.018 -14.221 1.00 96.88 107 ALA A CA 1
ATOM 892 C C . ALA A 1 107 ? -6.951 4.977 -14.262 1.00 96.88 107 ALA A C 1
ATOM 894 O O . ALA A 1 107 ? -7.491 5.266 -15.334 1.00 96.88 107 ALA A O 1
ATOM 895 N N . LEU A 1 108 ? -7.383 5.504 -13.110 1.00 94.69 108 LEU A N 1
ATOM 896 C CA . LEU A 1 108 ? -8.426 6.532 -13.040 1.00 94.69 108 LEU A CA 1
ATOM 897 C C . LEU A 1 108 ? -7.970 7.849 -13.688 1.00 94.69 108 LEU A C 1
ATOM 899 O O . LEU A 1 108 ? -8.761 8.490 -14.389 1.00 94.69 108 LEU A O 1
ATOM 903 N N . GLY A 1 109 ? -6.706 8.236 -13.491 1.00 95.44 109 GLY A N 1
ATOM 904 C CA . GLY A 1 109 ? -6.075 9.377 -14.154 1.00 95.44 109 GLY A CA 1
ATOM 905 C C . GLY A 1 109 ? -6.029 9.211 -15.673 1.00 95.44 109 GLY A C 1
ATOM 906 O O . GLY A 1 109 ? -6.488 10.092 -16.405 1.00 95.44 109 GLY A O 1
ATOM 907 N N . ASP A 1 110 ? -5.591 8.049 -16.151 1.00 95.75 110 ASP A N 1
ATOM 908 C CA . ASP A 1 110 ? -5.563 7.714 -17.576 1.00 95.75 110 ASP A CA 1
ATOM 909 C C . ASP A 1 110 ? -6.960 7.742 -18.189 1.00 95.75 110 ASP A C 1
ATOM 911 O O . ASP A 1 110 ? -7.179 8.336 -19.248 1.00 95.75 110 ASP A O 1
ATOM 915 N N . MET A 1 111 ? -7.945 7.164 -17.498 1.00 92.06 111 MET A N 1
ATOM 916 C CA . MET A 1 111 ? -9.329 7.182 -17.955 1.00 92.06 111 MET A CA 1
ATOM 917 C C . MET A 1 111 ? -9.880 8.614 -18.031 1.00 92.06 111 MET A C 1
ATOM 919 O O . MET A 1 111 ? -10.638 8.929 -18.952 1.00 92.06 111 MET A O 1
ATOM 923 N N . LYS A 1 112 ? -9.498 9.502 -17.105 1.00 91.25 112 LYS A N 1
ATOM 924 C CA . LYS A 1 112 ? -9.860 10.927 -17.160 1.00 91.25 112 LYS A CA 1
ATOM 925 C C . LYS A 1 112 ? -9.254 11.599 -18.395 1.00 91.25 112 LYS A C 1
ATOM 927 O O . LYS A 1 112 ? -9.992 12.233 -19.149 1.00 91.25 112 LYS A O 1
ATOM 932 N N . LEU A 1 113 ? -7.958 11.404 -18.638 1.00 88.62 113 LEU A N 1
ATOM 933 C CA . LEU A 1 113 ? -7.257 11.967 -19.796 1.00 88.62 113 LEU A CA 1
ATOM 934 C C . LEU A 1 113 ? -7.811 11.436 -21.122 1.00 88.62 113 LEU A C 1
ATOM 936 O O . LEU A 1 113 ? -7.988 12.203 -22.067 1.00 88.62 113 LEU A O 1
ATOM 940 N N . LEU A 1 114 ? -8.122 10.141 -21.202 1.00 89.44 114 LEU A N 1
ATOM 941 C CA . LEU A 1 114 ? -8.754 9.531 -22.372 1.00 89.44 114 LEU A CA 1
ATOM 942 C C . LEU A 1 114 ? -10.126 10.144 -22.634 1.00 89.44 114 LEU A C 1
ATOM 944 O O . LEU A 1 114 ? -10.395 10.567 -23.755 1.00 89.44 114 LEU A O 1
ATOM 948 N N . ARG A 1 115 ? -10.977 10.258 -21.607 1.00 83.94 115 ARG A N 1
ATOM 949 C CA . ARG A 1 115 ? -12.294 10.905 -21.735 1.00 83.94 115 ARG A CA 1
ATOM 950 C C . ARG A 1 115 ? -12.167 12.346 -22.228 1.00 83.94 115 ARG A C 1
ATOM 952 O O . ARG A 1 115 ? -12.926 12.749 -23.103 1.00 83.94 115 ARG A O 1
ATOM 959 N N . GLU A 1 116 ? -11.192 13.095 -21.722 1.00 81.19 116 GLU A N 1
ATOM 960 C CA . GLU A 1 116 ? -10.911 14.464 -22.162 1.00 81.19 116 GLU A CA 1
ATOM 961 C C . GLU A 1 116 ? -10.417 14.516 -23.617 1.00 81.19 116 GLU A C 1
ATOM 963 O O . GLU A 1 116 ? -10.889 15.332 -24.405 1.00 81.19 116 GLU A O 1
ATOM 968 N N . LYS A 1 117 ? -9.521 13.602 -24.020 1.00 82.94 117 LYS A N 1
ATOM 969 C CA . LYS A 1 117 ? -9.077 13.460 -25.417 1.00 82.94 117 LYS A CA 1
ATOM 970 C C . LYS A 1 117 ? -10.240 13.126 -26.352 1.00 82.94 117 LYS A C 1
ATOM 972 O O . LYS A 1 117 ? -10.338 13.738 -27.412 1.00 82.94 117 LYS A O 1
ATOM 977 N N . PHE A 1 118 ? -11.123 12.202 -25.976 1.00 76.56 118 PHE A N 1
ATOM 978 C CA . PHE A 1 118 ? -12.311 11.866 -26.768 1.00 76.56 118 PHE A CA 1
ATOM 979 C C . PHE A 1 118 ? -13.292 13.040 -26.871 1.00 76.56 118 PHE A C 1
ATOM 981 O O . PHE A 1 118 ? -13.844 13.270 -27.944 1.00 76.56 118 PHE A O 1
ATOM 988 N N . ALA A 1 119 ? -13.491 13.799 -25.789 1.00 72.81 119 ALA A N 1
ATOM 989 C CA . ALA A 1 119 ? -14.330 14.996 -25.803 1.00 72.81 119 ALA A CA 1
ATOM 990 C C . ALA A 1 119 ? -13.762 16.077 -26.739 1.00 72.81 119 ALA A C 1
ATOM 992 O O . ALA A 1 119 ? -14.492 16.572 -27.597 1.00 72.81 119 ALA A O 1
ATOM 993 N N . ARG A 1 120 ? -12.451 16.354 -26.656 1.00 73.25 120 ARG A N 1
ATOM 994 C CA . ARG A 1 120 ? -11.746 17.273 -27.569 1.00 73.25 120 ARG A CA 1
ATOM 995 C C . ARG A 1 120 ? -11.920 16.893 -29.037 1.00 73.25 120 ARG A C 1
ATOM 997 O O . ARG A 1 120 ? -12.242 17.749 -29.849 1.00 73.25 120 ARG A O 1
ATOM 1004 N N . HIS A 1 121 ? -11.769 15.611 -29.377 1.00 73.69 121 HIS A N 1
ATOM 1005 C CA . HIS A 1 121 ? -11.944 15.144 -30.759 1.00 73.69 121 HIS A CA 1
ATOM 1006 C C . HIS A 1 121 ? -13.383 15.288 -31.276 1.00 73.69 121 HIS A C 1
ATOM 1008 O O . HIS A 1 121 ? -13.581 15.350 -32.484 1.00 73.69 121 HIS A O 1
ATOM 1014 N N . ARG A 1 122 ? -14.389 15.311 -30.392 1.00 71.25 122 ARG A N 1
ATOM 1015 C CA . ARG A 1 122 ? -15.802 15.427 -30.782 1.00 71.25 122 ARG A CA 1
ATOM 1016 C C . ARG A 1 122 ? -16.301 16.869 -30.875 1.00 71.25 122 ARG A C 1
ATOM 1018 O O . ARG A 1 122 ? -17.173 17.125 -31.694 1.00 71.25 122 ARG A O 1
ATOM 1025 N N . VAL A 1 123 ? -15.811 17.768 -30.018 1.00 64.88 123 VAL A N 1
ATOM 1026 C CA . VAL A 1 123 ? -16.410 19.106 -29.808 1.00 64.88 123 VAL A CA 1
ATOM 1027 C C . VAL A 1 123 ? -15.408 20.256 -30.021 1.00 64.88 123 VAL A C 1
ATOM 1029 O O . VAL A 1 123 ? -15.817 21.407 -30.105 1.00 64.88 123 VAL A O 1
ATOM 1032 N N . GLY A 1 124 ? -14.107 19.974 -30.169 1.00 65.19 124 GLY A N 1
ATOM 1033 C CA . GLY A 1 124 ? -13.061 21.000 -30.267 1.00 65.19 124 GLY A CA 1
ATOM 1034 C C . GLY A 1 124 ? -12.598 21.540 -28.904 1.00 65.19 124 GLY A C 1
ATOM 1035 O O . GLY A 1 124 ? -13.024 21.060 -27.851 1.00 65.19 124 GLY A O 1
ATOM 1036 N N . ASP A 1 125 ? -11.684 22.517 -28.925 1.00 64.19 125 ASP A N 1
ATOM 1037 C CA . ASP A 1 125 ? -10.968 23.034 -27.739 1.00 64.19 125 ASP A CA 1
ATOM 1038 C C . ASP A 1 125 ? -11.868 23.866 -26.795 1.00 64.19 125 ASP A C 1
ATOM 1040 O O . ASP A 1 125 ? -11.616 23.940 -25.595 1.00 64.19 125 ASP A O 1
ATOM 1044 N N . GLU A 1 126 ? -12.986 24.410 -27.293 1.00 57.91 126 GLU A N 1
ATOM 1045 C CA . GLU A 1 126 ? -13.940 25.204 -26.493 1.00 57.91 126 GLU A CA 1
ATOM 1046 C C . GLU A 1 126 ? -14.881 24.360 -25.604 1.00 57.91 126 GLU A C 1
ATOM 1048 O O . GLU A 1 126 ? -15.605 24.896 -24.768 1.00 57.91 126 GLU A O 1
ATOM 1053 N N . GLY A 1 127 ? -14.874 23.028 -25.743 1.00 55.72 127 GLY A N 1
ATOM 1054 C CA . GLY A 1 127 ? -15.731 22.108 -24.978 1.00 55.72 127 GLY A CA 1
ATOM 1055 C C . GLY A 1 127 ? -15.068 21.450 -23.761 1.00 55.72 127 GLY A C 1
ATOM 1056 O O . GLY A 1 127 ? -15.667 20.569 -23.133 1.00 55.72 127 GLY A O 1
ATOM 1057 N N . ILE A 1 128 ? -13.821 21.804 -23.431 1.00 47.78 128 ILE A N 1
ATOM 1058 C CA . ILE A 1 128 ? -13.038 21.111 -22.397 1.00 47.78 128 ILE A CA 1
ATOM 1059 C C . ILE A 1 128 ? -13.612 21.411 -21.008 1.00 47.78 128 ILE A C 1
ATOM 1061 O O . ILE A 1 128 ? -13.417 22.478 -20.439 1.00 47.78 128 ILE A O 1
ATOM 1065 N N . GLY A 1 129 ? -14.330 20.431 -20.454 1.00 54.12 129 GLY A N 1
ATOM 1066 C CA . GLY A 1 129 ? -14.945 20.490 -19.121 1.00 54.12 129 GLY A CA 1
ATOM 1067 C C . GLY A 1 129 ? -16.467 20.352 -19.134 1.00 54.12 129 GLY A C 1
ATOM 1068 O O . GLY A 1 129 ? -17.052 19.918 -18.141 1.00 54.12 129 GLY A O 1
ATOM 1069 N N . ALA A 1 130 ? -17.117 20.601 -20.271 1.00 55.44 130 ALA A N 1
ATOM 1070 C CA . ALA A 1 130 ? -18.548 20.389 -20.427 1.00 55.44 130 ALA A CA 1
ATOM 1071 C C . ALA A 1 130 ? -18.811 18.938 -20.851 1.00 55.44 130 ALA A C 1
ATOM 1073 O O . ALA A 1 130 ? -18.834 18.604 -22.035 1.00 55.44 130 ALA A O 1
ATOM 1074 N N . ARG A 1 131 ? -19.044 18.037 -19.886 1.00 59.50 131 ARG A N 1
ATOM 1075 C CA . ARG A 1 131 ? -19.753 16.788 -20.205 1.00 59.50 131 ARG A CA 1
ATOM 1076 C C . ARG A 1 131 ? -21.144 17.182 -20.701 1.00 59.50 131 ARG A C 1
ATOM 1078 O O . ARG A 1 131 ? -22.016 17.512 -19.897 1.00 59.50 131 ARG A O 1
ATOM 1085 N N . HIS A 1 132 ? -21.348 17.197 -22.015 1.00 61.59 132 HIS A N 1
ATOM 1086 C CA . HIS A 1 132 ? -22.662 17.455 -22.588 1.00 61.59 132 HIS A CA 1
ATOM 1087 C C . HIS A 1 132 ? -23.520 16.195 -22.446 1.00 61.59 132 HIS A C 1
ATOM 1089 O O . HIS A 1 132 ? -23.682 15.415 -23.378 1.00 61.59 132 HIS A O 1
ATOM 1095 N N . PHE A 1 133 ? -24.007 15.961 -21.228 1.00 59.19 133 PHE A N 1
ATOM 1096 C CA . PHE A 1 133 ? -25.156 15.095 -21.022 1.00 59.19 133 PHE A CA 1
ATOM 1097 C C . PHE A 1 133 ? -26.387 15.809 -21.580 1.00 59.19 133 PHE A C 1
ATOM 1099 O O . PHE A 1 133 ? -26.547 17.009 -21.305 1.00 59.19 133 PHE A O 1
ATOM 1106 N N . PRO A 1 134 ? -27.259 15.104 -22.315 1.00 70.00 134 PRO A N 1
ATOM 1107 C CA . PRO A 1 134 ? -28.617 15.568 -22.546 1.00 70.00 134 PRO A CA 1
ATOM 1108 C C . PRO A 1 134 ? -29.252 16.024 -21.224 1.00 70.00 134 PRO A C 1
ATOM 1110 O O . PRO A 1 134 ? -29.002 15.426 -20.175 1.00 70.00 134 PRO A O 1
ATOM 1113 N N . VAL A 1 135 ? -30.062 17.086 -21.258 1.00 71.25 135 VAL A N 1
ATOM 1114 C CA . VAL A 1 135 ? -30.623 17.728 -20.048 1.00 71.25 135 VAL A CA 1
ATOM 1115 C C . VAL A 1 135 ? -31.294 16.711 -19.112 1.00 71.25 135 VAL A C 1
ATOM 1117 O O . VAL A 1 135 ? -31.025 16.719 -17.915 1.00 71.25 135 VAL A O 1
ATOM 1120 N N . HIS A 1 136 ? -32.041 15.757 -19.669 1.00 78.12 136 HIS A N 1
ATOM 1121 C CA . HIS A 1 136 ? -32.733 14.709 -18.915 1.00 78.12 136 HIS A CA 1
ATOM 1122 C C . HIS A 1 136 ? -31.789 13.730 -18.188 1.00 78.12 136 HIS A C 1
ATOM 1124 O O . HIS A 1 136 ? -32.081 13.300 -17.074 1.00 78.12 136 HIS A O 1
ATOM 1130 N N . GLU A 1 137 ? -30.641 13.379 -18.778 1.00 80.81 137 GLU A N 1
ATOM 1131 C CA . GLU A 1 137 ? -29.647 12.528 -18.106 1.00 80.81 137 GLU A CA 1
ATOM 1132 C C . GLU A 1 137 ? -28.972 13.278 -16.957 1.00 80.81 137 GLU A C 1
ATOM 1134 O O . GLU A 1 137 ? -28.705 12.698 -15.904 1.00 80.81 137 GLU A O 1
ATOM 1139 N N . ARG A 1 138 ? -28.730 14.583 -17.131 1.00 82.00 138 ARG A N 1
ATOM 1140 C CA . ARG A 1 138 ? -28.178 15.433 -16.072 1.00 82.00 138 ARG A CA 1
ATOM 1141 C C . ARG A 1 138 ? -29.144 15.549 -14.897 1.00 82.00 138 ARG A C 1
ATOM 1143 O O . ARG A 1 138 ? -28.717 15.373 -13.764 1.00 82.00 138 ARG A O 1
ATOM 1150 N N . GLU A 1 139 ? -30.417 15.818 -15.165 1.00 83.31 139 GLU A N 1
ATOM 1151 C CA . GLU A 1 139 ? -31.458 15.911 -14.135 1.00 83.31 139 GLU A CA 1
ATOM 1152 C C . GLU A 1 139 ? -31.591 14.602 -13.355 1.00 83.31 139 GLU A C 1
ATOM 1154 O O . GLU A 1 139 ? -31.578 14.621 -12.126 1.00 83.31 139 GLU A O 1
ATOM 1159 N N . LYS A 1 140 ? -31.604 13.455 -14.046 1.00 92.44 140 LYS A N 1
ATOM 1160 C CA . LYS A 1 140 ? -31.647 12.142 -13.392 1.00 92.44 140 LYS A CA 1
ATOM 1161 C C . LYS A 1 140 ? -30.453 11.919 -12.459 1.00 92.44 140 LYS A C 1
ATOM 1163 O O . LYS A 1 140 ? -30.641 11.511 -11.317 1.00 92.44 140 LYS A O 1
ATOM 1168 N N . LEU A 1 141 ? -29.238 12.222 -12.923 1.00 89.50 141 LEU A N 1
ATOM 1169 C CA . LEU A 1 141 ? -28.022 12.085 -12.115 1.00 89.50 141 LEU A CA 1
ATOM 1170 C C . LEU A 1 141 ? -28.015 13.029 -10.907 1.00 89.50 141 LEU A C 1
ATOM 1172 O O . LEU A 1 141 ? -27.557 12.642 -9.834 1.00 89.50 141 LEU A O 1
ATOM 1176 N N . VAL A 1 142 ? -28.523 14.255 -11.061 1.00 92.62 142 VAL A N 1
ATOM 1177 C CA . VAL A 1 142 ? -28.671 15.200 -9.945 1.00 92.62 142 VAL A CA 1
ATOM 1178 C C . VAL A 1 142 ? -29.660 14.653 -8.917 1.00 92.62 142 VAL A C 1
ATOM 1180 O O . VAL A 1 142 ? -29.315 14.596 -7.739 1.00 92.62 142 VAL A O 1
ATOM 1183 N N . CYS A 1 143 ? -30.822 14.151 -9.345 1.00 94.81 143 CYS A N 1
ATOM 1184 C CA . CYS A 1 143 ? -31.786 13.530 -8.436 1.00 94.81 143 CYS A CA 1
ATOM 1185 C C . CYS A 1 143 ? -31.202 12.316 -7.696 1.00 94.81 143 CYS A C 1
ATOM 1187 O O . CYS A 1 143 ? -31.405 12.184 -6.490 1.00 94.81 143 CYS A O 1
ATOM 1189 N N . GLU A 1 144 ? -30.460 11.439 -8.380 1.00 96.31 144 GLU A N 1
ATOM 1190 C CA . GLU A 1 144 ? -29.800 10.285 -7.748 1.00 96.31 144 GLU A CA 1
ATOM 1191 C C . GLU A 1 144 ? -28.764 10.725 -6.699 1.00 96.31 144 GLU A C 1
ATOM 1193 O O . GLU A 1 144 ? -28.707 10.158 -5.605 1.00 96.31 144 GLU A O 1
ATOM 1198 N N . LEU A 1 145 ? -27.978 11.767 -6.991 1.00 96.44 145 LEU A N 1
ATOM 1199 C CA . LEU A 1 145 ? -27.000 12.324 -6.052 1.00 96.44 145 LEU A CA 1
ATOM 1200 C C . LEU A 1 145 ? -27.666 12.961 -4.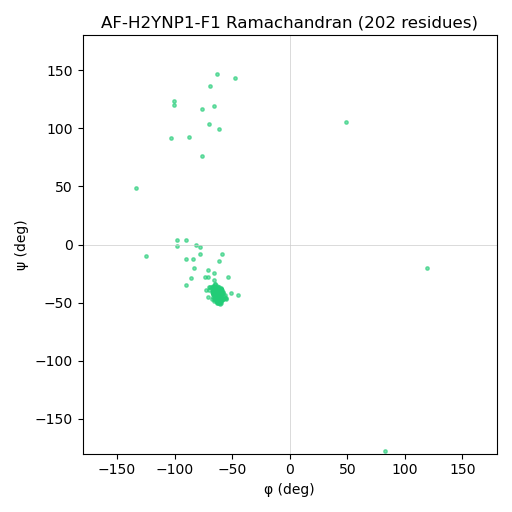830 1.00 96.44 145 LEU A C 1
ATOM 1202 O O . LEU A 1 145 ? -27.223 12.726 -3.705 1.00 96.44 145 LEU A O 1
ATOM 1206 N N . GLU A 1 146 ? -28.733 13.732 -5.027 1.00 96.69 146 GLU A N 1
ATOM 1207 C CA . GLU A 1 146 ? -29.492 14.351 -3.937 1.00 96.69 146 GLU A CA 1
ATOM 1208 C C . GLU A 1 146 ? -30.134 13.292 -3.032 1.00 96.69 146 GLU A C 1
ATOM 1210 O O . GLU A 1 146 ? -30.041 13.385 -1.805 1.00 96.69 146 GLU A O 1
ATOM 1215 N N . GLN A 1 147 ? -30.713 12.239 -3.619 1.00 97.94 147 GLN A N 1
ATOM 1216 C CA . GLN A 1 147 ? -31.268 11.109 -2.871 1.00 97.94 147 GLN A CA 1
ATOM 1217 C C . GLN A 1 147 ? -30.188 10.378 -2.070 1.00 97.94 147 GLN A C 1
ATOM 1219 O O . GLN A 1 147 ? -30.368 10.145 -0.872 1.00 97.94 147 GLN A O 1
ATOM 1224 N N . ALA A 1 148 ? -29.050 10.060 -2.690 1.00 96.12 148 ALA A N 1
ATOM 1225 C CA . ALA A 1 148 ? -27.936 9.403 -2.011 1.00 96.12 148 ALA A CA 1
ATOM 1226 C C . ALA A 1 148 ? -27.375 10.267 -0.868 1.00 96.12 148 ALA A C 1
ATOM 1228 O O . ALA A 1 148 ? -27.096 9.769 0.227 1.00 96.12 148 ALA A O 1
ATOM 1229 N N . GLN A 1 149 ? -27.260 11.581 -1.081 1.00 96.44 149 GLN A N 1
ATOM 1230 C CA . GLN A 1 149 ? -26.809 12.517 -0.056 1.00 96.44 149 GLN A CA 1
ATOM 1231 C C . GLN A 1 149 ? -27.804 12.603 1.108 1.00 96.44 149 GLN A C 1
ATOM 1233 O O . GLN A 1 149 ? -27.388 12.646 2.269 1.00 96.44 149 GLN A O 1
ATOM 1238 N N . GLN A 1 150 ? -29.108 12.603 0.825 1.00 97.69 150 GLN A N 1
ATOM 1239 C CA . GLN A 1 150 ? -30.136 12.611 1.860 1.00 97.69 150 GLN A CA 1
ATOM 1240 C C . GLN A 1 150 ? -30.140 11.309 2.668 1.00 97.69 150 GLN A C 1
ATOM 1242 O O . GLN A 1 150 ? -30.210 11.357 3.896 1.00 97.69 150 GLN A O 1
ATOM 1247 N N . GLN A 1 151 ? -30.000 10.156 2.010 1.00 98.06 151 GLN A N 1
ATOM 1248 C CA . GLN A 1 151 ? -29.870 8.866 2.690 1.00 98.06 151 GLN A CA 1
ATOM 1249 C C . GLN A 1 151 ? -28.641 8.843 3.601 1.00 98.06 151 GLN A C 1
ATOM 1251 O O . GLN A 1 151 ? -28.758 8.484 4.767 1.00 98.06 151 GLN A O 1
ATOM 1256 N N . SER A 1 152 ? -27.485 9.301 3.115 1.00 96.12 152 SER A N 1
ATOM 1257 C CA . SER A 1 152 ? -26.260 9.395 3.920 1.00 96.12 152 SER A CA 1
ATOM 1258 C C . SER A 1 152 ? -26.448 10.262 5.173 1.00 96.12 152 SER A C 1
ATOM 1260 O O . SER A 1 152 ? -26.082 9.856 6.276 1.00 96.12 152 SER A O 1
ATOM 1262 N N . LYS A 1 153 ? -27.110 11.421 5.041 1.00 97.44 153 LYS A N 1
ATOM 1263 C CA . LYS A 1 153 ? -27.458 12.275 6.190 1.00 97.44 153 LYS A CA 1
ATOM 1264 C C . LYS A 1 153 ? -28.389 11.571 7.179 1.00 97.44 153 LYS A C 1
ATOM 1266 O O . LYS A 1 153 ? -28.210 11.738 8.383 1.00 97.44 153 LYS A O 1
ATOM 1271 N N . ASN A 1 154 ? -29.371 10.813 6.694 1.00 97.69 154 ASN A N 1
ATOM 1272 C CA . ASN A 1 154 ? -30.291 10.065 7.550 1.00 97.69 154 ASN A CA 1
ATOM 1273 C C . ASN A 1 154 ? -29.552 8.966 8.324 1.00 97.69 154 ASN A C 1
ATOM 1275 O O . ASN A 1 154 ? -29.654 8.929 9.546 1.00 97.69 154 ASN A O 1
ATOM 1279 N N . TRP A 1 155 ? -28.737 8.159 7.638 1.00 97.81 155 TRP A N 1
ATOM 1280 C CA . TRP A 1 155 ? -27.915 7.124 8.269 1.00 97.81 155 TRP A CA 1
ATOM 1281 C C . TRP A 1 155 ? -26.965 7.698 9.316 1.00 97.81 155 TRP A C 1
ATOM 1283 O O . TRP A 1 155 ? -26.820 7.124 10.389 1.00 97.81 155 TRP A O 1
ATOM 1293 N N . TYR A 1 156 ? -26.353 8.853 9.043 1.00 97.44 156 TYR A N 1
ATOM 1294 C CA . TYR A 1 156 ? -25.492 9.522 10.014 1.00 97.44 156 TYR A CA 1
ATOM 1295 C C . TYR A 1 156 ? -26.259 9.940 11.277 1.00 97.44 156 TYR A C 1
ATOM 1297 O O . TYR A 1 156 ? -25.787 9.701 12.385 1.00 97.44 156 TYR A O 1
ATOM 1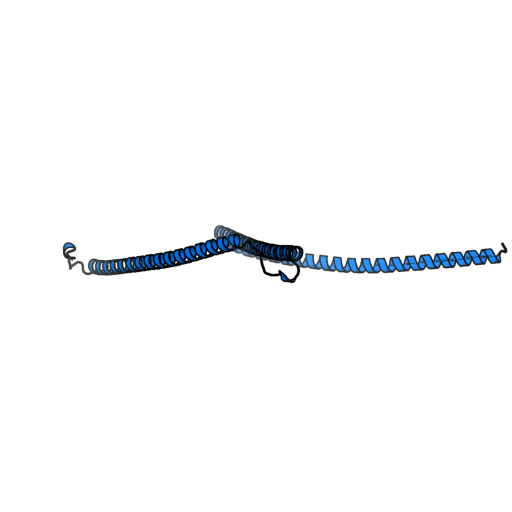305 N N . ARG A 1 157 ? -27.456 10.526 11.130 1.00 98.00 157 ARG A N 1
ATOM 1306 C CA . ARG A 1 157 ? -28.303 10.893 12.279 1.00 98.00 157 ARG A CA 1
ATOM 1307 C C . ARG A 1 157 ? -28.719 9.669 13.090 1.00 98.00 157 ARG A C 1
ATOM 1309 O O . ARG A 1 157 ? -28.658 9.708 14.313 1.00 98.00 157 ARG A O 1
ATOM 1316 N N . GLU A 1 158 ? -29.120 8.597 12.414 1.00 98.00 158 GLU A N 1
ATOM 1317 C CA . GLU A 1 158 ? -29.530 7.353 13.065 1.00 98.00 158 GLU A CA 1
ATOM 1318 C C . GLU A 1 158 ? -28.360 6.692 13.802 1.00 98.00 158 GLU A C 1
ATOM 1320 O O . GLU A 1 158 ? -28.500 6.314 14.962 1.00 98.00 158 GLU A O 1
ATOM 1325 N N . TYR A 1 159 ? -27.179 6.646 13.183 1.00 97.69 159 TYR A N 1
ATOM 1326 C CA . TYR A 1 159 ? -25.955 6.158 13.814 1.00 97.69 159 TYR A CA 1
ATOM 1327 C C . TYR A 1 159 ? -25.597 6.947 15.082 1.00 97.69 159 TYR A C 1
ATOM 1329 O O . TYR A 1 159 ? -25.294 6.347 16.116 1.00 97.69 159 TYR A O 1
ATOM 1337 N N . VAL A 1 160 ? -25.644 8.283 15.023 1.00 97.94 160 VAL A N 1
ATOM 1338 C CA . VAL A 1 160 ? -25.380 9.141 16.191 1.00 97.94 160 VAL A CA 1
ATOM 1339 C C . VAL A 1 160 ? -26.394 8.857 17.299 1.00 97.94 160 VAL A C 1
ATOM 1341 O O . VAL A 1 160 ? -25.988 8.572 18.421 1.00 97.94 160 VAL A O 1
ATOM 1344 N N . SER A 1 161 ? -27.688 8.816 16.973 1.00 97.25 161 SER A N 1
ATOM 1345 C CA . SER A 1 161 ? -28.748 8.525 17.944 1.00 97.25 161 SER A CA 1
ATOM 1346 C C . SER A 1 161 ? -28.593 7.146 18.601 1.00 97.25 161 SER A C 1
ATOM 1348 O O . SER A 1 161 ? -28.730 7.023 19.816 1.00 97.25 161 SER A O 1
ATOM 1350 N N . GLN A 1 162 ? -28.248 6.107 17.832 1.00 97.19 162 GLN A N 1
ATOM 1351 C CA . GLN A 1 162 ? -27.978 4.772 18.380 1.00 97.19 162 GLN A CA 1
ATOM 1352 C C . GLN A 1 162 ? -26.722 4.757 19.265 1.00 97.19 162 GLN A C 1
ATOM 1354 O O . GLN A 1 162 ? -26.674 4.061 20.281 1.00 97.19 162 GLN A O 1
ATOM 1359 N N . THR A 1 163 ? -25.699 5.534 18.909 1.00 97.50 163 THR A N 1
ATOM 1360 C CA . THR A 1 163 ? -24.474 5.651 19.711 1.00 97.50 163 THR A CA 1
ATOM 1361 C C . THR A 1 163 ? -24.760 6.318 21.057 1.00 97.50 163 THR A C 1
ATOM 1363 O O . THR A 1 163 ? -24.310 5.822 22.087 1.00 97.50 163 THR A O 1
ATOM 1366 N N . GLU A 1 164 ? -25.553 7.389 21.069 1.00 97.31 164 GLU A N 1
ATOM 1367 C CA . GLU A 1 164 ? -25.987 8.069 22.296 1.00 97.31 164 GLU A CA 1
ATOM 1368 C C . GLU A 1 164 ? -26.832 7.137 23.176 1.00 97.31 164 GLU A C 1
ATOM 1370 O O . GLU A 1 164 ? -26.477 6.901 24.327 1.00 97.31 164 GLU A O 1
ATOM 1375 N N . ALA A 1 165 ? -27.851 6.479 22.614 1.00 95.56 165 ALA A N 1
ATOM 1376 C CA . ALA A 1 165 ? -28.701 5.552 23.368 1.00 95.56 165 ALA A CA 1
ATOM 1377 C C . ALA A 1 165 ? -27.916 4.376 23.982 1.00 95.56 165 ALA A C 1
ATOM 1379 O O . ALA A 1 165 ? -28.183 3.949 25.106 1.00 95.56 165 ALA A O 1
ATOM 1380 N N . THR A 1 166 ? -26.922 3.841 23.263 1.00 96.38 166 THR A N 1
ATOM 1381 C CA . THR A 1 166 ? -26.060 2.778 23.807 1.00 96.38 166 THR A CA 1
ATOM 1382 C C . THR A 1 166 ? -25.067 3.293 24.848 1.00 96.38 166 THR A C 1
ATOM 1384 O O . THR A 1 166 ? -24.673 2.527 25.729 1.00 96.38 166 THR A O 1
ATOM 1387 N N . SER A 1 167 ? -24.657 4.562 24.775 1.00 95.44 167 SER A N 1
ATOM 1388 C CA . SER A 1 167 ? -23.848 5.214 25.807 1.00 95.44 167 SER A CA 1
ATOM 1389 C C . SER A 1 167 ? -24.647 5.389 27.098 1.00 95.44 167 SER A C 1
ATOM 1391 O O . SER A 1 167 ? -24.162 5.001 28.160 1.00 95.44 167 SER A O 1
ATOM 1393 N N . ASP A 1 168 ? -25.882 5.879 27.001 1.00 95.44 168 ASP A N 1
ATOM 1394 C CA . ASP A 1 168 ? -26.773 6.065 28.152 1.00 95.44 168 ASP A CA 1
ATOM 1395 C C . ASP A 1 168 ? -27.066 4.726 28.842 1.00 95.44 168 ASP A C 1
ATOM 1397 O O . ASP A 1 168 ? -26.879 4.588 30.049 1.00 95.44 168 ASP A O 1
ATOM 1401 N N . ALA A 1 169 ? -27.382 3.683 28.066 1.00 95.56 169 ALA A N 1
ATOM 1402 C CA . ALA A 1 169 ? -27.587 2.342 28.610 1.00 95.56 169 ALA A CA 1
ATOM 1403 C C . ALA A 1 169 ? -26.342 1.800 29.339 1.00 95.56 169 ALA A C 1
ATOM 1405 O O . ALA A 1 169 ? -26.460 1.164 30.387 1.00 95.56 169 ALA A O 1
ATOM 1406 N N . LYS A 1 170 ? -25.131 2.057 28.822 1.00 96.31 170 LYS A N 1
ATOM 1407 C CA . LYS A 1 170 ? -23.884 1.683 29.511 1.00 96.31 170 LYS A CA 1
ATOM 1408 C C . LYS A 1 170 ? -23.719 2.445 30.824 1.00 96.31 170 LYS A C 1
ATOM 1410 O O . LYS A 1 170 ? -23.360 1.830 31.827 1.00 96.31 170 LYS A O 1
ATOM 1415 N N . GLN A 1 171 ? -24.006 3.744 30.829 1.00 96.81 171 GLN A N 1
ATOM 1416 C CA . GLN A 1 171 ? -23.939 4.578 32.029 1.00 96.81 171 GLN A CA 1
ATOM 1417 C C . GLN A 1 171 ? -24.907 4.085 33.115 1.00 96.81 171 GLN A C 1
ATOM 1419 O O . GLN A 1 171 ? -24.528 3.996 34.287 1.00 96.81 171 GLN A O 1
ATOM 1424 N N . ASP A 1 172 ? -26.120 3.687 32.730 1.00 96.25 172 ASP A N 1
ATOM 1425 C CA . ASP A 1 172 ? -27.095 3.094 33.645 1.00 96.25 172 ASP A CA 1
ATOM 1426 C C . ASP A 1 172 ? -26.581 1.767 34.213 1.00 96.25 172 ASP A C 1
ATOM 1428 O O . ASP A 1 172 ? -26.557 1.583 35.432 1.00 96.25 172 ASP A O 1
ATOM 1432 N N . THR A 1 173 ? -26.089 0.857 33.360 1.00 96.75 173 THR A N 1
ATOM 1433 C CA . THR A 1 173 ? -25.532 -0.428 33.826 1.00 96.75 173 THR A CA 1
ATOM 1434 C C . THR A 1 173 ? -24.365 -0.247 34.791 1.00 96.75 173 THR A C 1
ATOM 1436 O O . THR A 1 173 ? -24.281 -0.962 35.789 1.00 96.75 173 THR A O 1
ATOM 1439 N N . GLU A 1 174 ? -23.499 0.734 34.542 1.00 97.19 174 GLU A N 1
ATOM 1440 C CA . GLU A 1 174 ? -22.375 1.058 35.414 1.00 97.19 174 GLU A CA 1
ATOM 1441 C C . GLU A 1 174 ? -22.854 1.608 36.762 1.00 97.19 174 GLU A C 1
ATOM 1443 O O . GLU A 1 174 ? -22.374 1.193 37.816 1.00 97.19 174 GLU A O 1
ATOM 1448 N N . THR A 1 175 ? -23.871 2.471 36.750 1.00 97.06 175 THR A N 1
ATOM 1449 C CA . THR A 1 175 ? -24.489 3.004 37.970 1.00 97.06 175 THR A CA 1
ATOM 1450 C C . THR A 1 175 ? -25.085 1.884 38.828 1.00 97.06 175 THR A C 1
ATOM 1452 O O . THR A 1 175 ? -24.870 1.845 40.043 1.00 97.06 175 THR A O 1
ATOM 1455 N N . TYR A 1 176 ? -25.794 0.930 38.213 1.00 97.00 176 TYR A N 1
ATOM 1456 C CA . TYR A 1 176 ? -26.328 -0.235 38.922 1.00 97.00 176 TYR A CA 1
ATOM 1457 C C . TYR A 1 176 ? -25.225 -1.168 39.436 1.00 97.00 176 TYR A C 1
ATOM 1459 O O . TYR A 1 176 ? -25.331 -1.655 40.563 1.00 97.00 176 TYR A O 1
ATOM 1467 N N . ARG A 1 177 ? -24.150 -1.380 38.662 1.00 97.25 177 ARG A N 1
ATOM 1468 C CA . ARG A 1 177 ? -22.985 -2.176 39.079 1.00 97.25 177 ARG A CA 1
ATOM 1469 C C . ARG A 1 177 ? -22.327 -1.585 40.325 1.00 97.25 177 ARG A C 1
ATOM 1471 O O . ARG A 1 177 ? -22.160 -2.298 41.308 1.00 97.25 177 ARG A O 1
ATOM 1478 N N . LEU A 1 178 ? -22.038 -0.282 40.319 1.00 96.75 178 LEU A N 1
ATOM 1479 C CA . LEU A 1 178 ? -21.450 0.422 41.464 1.00 96.75 178 LEU A CA 1
ATOM 1480 C C . LEU A 1 178 ? -22.357 0.365 42.701 1.00 96.75 178 LEU A C 1
ATOM 1482 O O . LEU A 1 178 ? -21.878 0.184 43.820 1.00 96.75 178 LEU A O 1
ATOM 1486 N N . LYS A 1 179 ? -23.681 0.477 42.515 1.00 97.00 179 LYS A N 1
ATOM 1487 C CA . LYS A 1 179 ? -24.646 0.329 43.614 1.00 97.00 179 LYS A CA 1
ATOM 1488 C C . LYS A 1 179 ? -24.618 -1.083 44.209 1.00 97.00 179 LYS A C 1
ATOM 1490 O O . LYS A 1 179 ? -24.646 -1.219 45.429 1.00 97.00 179 LYS A O 1
ATOM 1495 N N . ALA A 1 180 ? -24.550 -2.114 43.368 1.00 94.75 180 ALA A N 1
ATOM 1496 C CA . ALA A 1 180 ? -24.449 -3.501 43.813 1.00 94.75 180 ALA A CA 1
ATOM 1497 C C . ALA A 1 180 ? -23.124 -3.778 44.543 1.00 94.75 180 ALA A C 1
ATOM 1499 O O . ALA A 1 180 ? -23.134 -4.428 45.584 1.00 94.75 180 ALA A O 1
ATOM 1500 N N . GLU A 1 181 ? -22.003 -3.247 44.046 1.00 92.38 181 GLU A N 1
ATOM 1501 C CA . GLU A 1 181 ? -20.689 -3.362 44.694 1.00 92.38 181 GLU A CA 1
ATOM 1502 C C . GLU A 1 181 ? -20.688 -2.725 46.080 1.00 92.38 181 GLU A C 1
ATOM 1504 O O . GLU A 1 181 ? -20.303 -3.376 47.049 1.00 92.38 181 GLU A O 1
ATOM 1509 N N . ARG A 1 182 ? -21.221 -1.505 46.200 1.00 95.38 182 ARG A N 1
ATOM 1510 C CA . ARG A 1 182 ? -21.362 -0.822 47.487 1.00 95.38 182 ARG A CA 1
ATOM 1511 C C . ARG A 1 182 ? -22.218 -1.613 48.478 1.00 95.38 182 ARG A C 1
ATOM 1513 O O . ARG A 1 182 ? -21.812 -1.789 49.622 1.00 95.38 182 ARG A O 1
ATOM 1520 N N . LEU A 1 183 ? -23.388 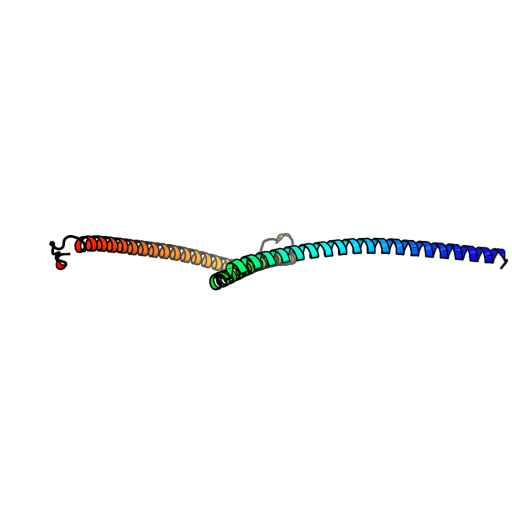-2.098 48.056 1.00 91.75 183 LEU A N 1
ATOM 1521 C CA . LEU A 1 183 ? -24.247 -2.917 48.922 1.00 91.75 183 LEU A CA 1
ATOM 1522 C C . LEU A 1 183 ? -23.542 -4.210 49.347 1.00 91.75 183 LEU A C 1
ATOM 1524 O O . LEU A 1 183 ? -23.667 -4.632 50.492 1.00 91.75 183 LEU A O 1
ATOM 1528 N N . ASN A 1 184 ? -22.775 -4.827 48.448 1.00 87.69 184 ASN A N 1
ATOM 1529 C CA . ASN A 1 184 ? -22.001 -6.023 48.754 1.00 87.69 184 ASN A CA 1
ATOM 1530 C C . ASN A 1 184 ? -20.874 -5.737 49.762 1.00 87.69 184 ASN A C 1
ATOM 1532 O O . ASN A 1 184 ? -20.636 -6.538 50.660 1.00 87.69 184 ASN A O 1
ATOM 1536 N N . GLU A 1 185 ? -20.189 -4.596 49.658 1.00 86.81 185 GLU A N 1
ATOM 1537 C CA . GLU A 1 185 ? -19.219 -4.147 50.664 1.00 86.81 185 GLU A CA 1
ATOM 1538 C C . GLU A 1 185 ? -19.881 -3.911 52.027 1.00 86.81 185 GLU A C 1
ATOM 1540 O O . GLU A 1 185 ? -19.370 -4.395 53.036 1.00 86.81 185 GLU A O 1
ATOM 1545 N N . GLU A 1 186 ? -21.028 -3.226 52.063 1.00 86.25 186 GLU A N 1
ATOM 1546 C CA . GLU A 1 186 ? -21.805 -2.984 53.287 1.00 86.25 186 GLU A CA 1
ATOM 1547 C C . GLU A 1 186 ? -22.260 -4.310 53.930 1.00 86.25 186 GLU A C 1
ATOM 1549 O O . GLU A 1 186 ? -22.061 -4.521 55.129 1.00 86.25 186 GLU A O 1
ATOM 1554 N N . LEU A 1 187 ? -22.774 -5.255 53.135 1.00 83.31 187 LEU A N 1
ATOM 1555 C CA . LEU A 1 187 ? -23.129 -6.603 53.589 1.00 83.31 187 LEU A CA 1
ATOM 1556 C C . LEU A 1 187 ? -21.915 -7.371 54.116 1.00 83.31 187 LEU A C 1
ATOM 1558 O O . LEU A 1 187 ? -21.981 -7.950 55.197 1.00 83.31 187 LEU A O 1
ATOM 1562 N N . ASN A 1 188 ? -20.790 -7.359 53.400 1.00 79.69 188 ASN A N 1
ATOM 1563 C CA . ASN A 1 188 ? -19.567 -8.025 53.846 1.00 79.69 188 ASN A CA 1
ATOM 1564 C C . ASN A 1 188 ? -19.038 -7.426 55.152 1.00 79.69 188 ASN A C 1
ATOM 1566 O O . ASN A 1 188 ? -18.588 -8.179 56.014 1.00 79.69 188 ASN A O 1
ATOM 1570 N N . GLN A 1 189 ? -19.112 -6.105 55.337 1.00 82.50 189 GLN A N 1
ATOM 1571 C CA . GLN A 1 189 ? -18.756 -5.451 56.601 1.00 82.50 189 GLN A CA 1
ATOM 1572 C C . GLN A 1 189 ? -19.670 -5.898 57.745 1.00 82.50 189 GLN A C 1
ATOM 1574 O O . GLN A 1 189 ? -19.176 -6.207 58.828 1.00 82.50 189 GLN A O 1
ATOM 1579 N N . ILE A 1 190 ? -20.983 -5.977 57.503 1.00 78.62 190 ILE A N 1
ATOM 1580 C CA . ILE A 1 190 ? -21.960 -6.461 58.484 1.00 78.62 190 ILE A CA 1
ATOM 1581 C C . ILE A 1 190 ? -21.694 -7.927 58.848 1.00 78.62 190 ILE A C 1
ATOM 1583 O O . ILE A 1 190 ? -21.642 -8.262 60.026 1.00 78.62 190 ILE A O 1
ATOM 1587 N N . LEU A 1 191 ? -21.487 -8.793 57.855 1.00 71.75 191 LEU A N 1
ATOM 1588 C CA . LEU A 1 191 ? -21.255 -10.227 58.057 1.00 71.75 191 LEU A CA 1
ATOM 1589 C C . LEU A 1 191 ? -19.881 -10.530 58.675 1.00 71.75 191 LEU A C 1
ATOM 1591 O O . LEU A 1 191 ? -19.722 -11.533 59.368 1.00 71.75 191 LEU A O 1
ATOM 1595 N N . SER A 1 192 ? -18.885 -9.673 58.438 1.00 69.38 192 SER A N 1
ATOM 1596 C CA . SER A 1 192 ? -17.544 -9.793 59.029 1.00 69.38 192 SER A CA 1
ATOM 1597 C C . SER A 1 192 ? -17.456 -9.185 60.437 1.00 69.38 192 SER A C 1
ATOM 1599 O O . SER A 1 192 ? -16.462 -9.401 61.134 1.00 69.38 192 SER A O 1
ATOM 1601 N N . GLY A 1 193 ? -18.464 -8.411 60.855 1.00 64.19 193 GLY A N 1
ATOM 1602 C CA . GLY A 1 193 ? -18.488 -7.651 62.101 1.00 64.19 193 GLY A CA 1
ATOM 1603 C C . GLY A 1 193 ? -19.292 -8.325 63.214 1.00 64.19 193 GLY A C 1
ATOM 1604 O O . GLY A 1 193 ? -20.492 -8.507 63.092 1.00 64.19 193 GLY A O 1
ATOM 1605 N N . ASP A 1 194 ? -18.599 -8.616 64.319 1.00 58.16 194 ASP A N 1
ATOM 1606 C CA . ASP A 1 194 ? -19.093 -9.036 65.640 1.00 58.16 194 ASP A CA 1
ATOM 1607 C C . ASP A 1 194 ? -20.136 -10.179 65.674 1.00 58.16 194 ASP A C 1
ATOM 1609 O O . ASP A 1 194 ? -21.334 -9.994 65.470 1.00 58.16 194 ASP A O 1
ATOM 1613 N N . LYS A 1 195 ? -19.683 -11.377 66.076 1.00 58.84 195 LYS A N 1
ATOM 1614 C CA . LYS A 1 195 ? -20.514 -12.587 66.262 1.00 58.84 195 LYS A CA 1
ATOM 1615 C C . LYS A 1 195 ? -21.652 -12.418 67.285 1.00 58.84 195 LYS A C 1
ATOM 1617 O O . LYS A 1 195 ? -22.464 -13.329 67.425 1.00 58.84 195 LYS A O 1
ATOM 1622 N N . SER A 1 196 ? -21.691 -11.306 68.024 1.00 57.78 196 SER A N 1
ATOM 1623 C CA . SER A 1 196 ? -22.749 -10.976 68.983 1.00 57.78 196 SER A CA 1
ATOM 1624 C C . SER A 1 196 ? -23.922 -10.184 68.385 1.00 57.78 196 SER A C 1
ATOM 1626 O O . SER A 1 196 ? -24.974 -10.098 69.022 1.00 57.78 196 SER A O 1
ATOM 1628 N N . ARG A 1 197 ? -23.791 -9.640 67.164 1.00 64.69 197 ARG A N 1
ATOM 1629 C CA . ARG A 1 197 ? -24.837 -8.836 66.517 1.00 64.69 197 ARG A CA 1
ATOM 1630 C C . ARG A 1 197 ? -25.563 -9.652 65.448 1.00 64.69 197 ARG A C 1
ATOM 1632 O O . ARG A 1 197 ? -25.154 -9.692 64.294 1.00 64.69 197 ARG A O 1
ATOM 1639 N N . ILE A 1 198 ? -26.658 -10.305 65.835 1.00 57.78 198 ILE A N 1
ATOM 1640 C CA . ILE A 1 198 ? -27.572 -10.961 64.887 1.00 57.78 198 ILE A CA 1
ATOM 1641 C C . ILE A 1 198 ? -28.217 -9.862 64.033 1.00 57.78 198 ILE A C 1
ATOM 1643 O O . ILE A 1 198 ? -28.863 -8.966 64.575 1.00 57.78 198 ILE A O 1
ATOM 1647 N N . VAL A 1 199 ? -28.007 -9.904 62.717 1.00 60.97 199 VAL A N 1
ATOM 1648 C CA . VAL A 1 199 ? -28.632 -8.969 61.775 1.00 60.97 199 VAL A CA 1
ATOM 1649 C C . VAL A 1 199 ? -29.815 -9.653 61.111 1.00 60.97 199 VAL A C 1
ATOM 1651 O O . VAL A 1 199 ? -29.665 -10.720 60.520 1.00 60.97 199 VAL A O 1
ATOM 1654 N N . ASP A 1 200 ? -30.980 -9.029 61.246 1.00 62.88 200 ASP A N 1
ATOM 1655 C CA . ASP A 1 200 ? -32.211 -9.432 60.580 1.00 62.88 200 ASP A CA 1
ATOM 1656 C C . ASP A 1 200 ? -32.162 -8.996 59.110 1.00 62.88 200 ASP A C 1
ATOM 1658 O O . ASP A 1 200 ? -32.049 -7.806 58.809 1.00 62.88 200 ASP A O 1
ATOM 1662 N N . ILE A 1 201 ? -32.175 -9.972 58.204 1.00 59.50 201 ILE A N 1
ATOM 1663 C CA . ILE A 1 201 ? -32.047 -9.762 56.757 1.00 59.50 201 ILE A CA 1
ATOM 1664 C C . ILE A 1 201 ? -33.407 -9.389 56.145 1.00 59.50 201 ILE A C 1
ATOM 1666 O O . ILE A 1 201 ? -33.442 -8.749 55.099 1.00 59.50 201 ILE A O 1
ATOM 1670 N N . ASP A 1 202 ? -34.515 -9.698 56.826 1.00 61.00 202 ASP A N 1
ATOM 1671 C CA . ASP A 1 202 ? -35.876 -9.478 56.322 1.00 61.00 202 ASP A CA 1
ATOM 1672 C C . ASP A 1 202 ? -36.367 -8.024 56.515 1.00 61.00 202 ASP A C 1
ATOM 1674 O O . ASP A 1 202 ? -37.486 -7.681 56.130 1.00 61.00 202 ASP A O 1
ATOM 1678 N N . ALA A 1 203 ? -35.537 -7.156 57.109 1.00 60.75 203 ALA A N 1
ATOM 1679 C CA . ALA A 1 203 ? -35.847 -5.752 57.394 1.00 60.75 203 ALA A CA 1
ATOM 1680 C C . ALA A 1 203 ? -35.309 -4.740 56.351 1.00 60.75 203 ALA A C 1
ATOM 1682 O O . ALA A 1 203 ? -35.530 -3.536 56.519 1.00 60.75 203 ALA A O 1
ATOM 1683 N N . LEU A 1 204 ? -34.598 -5.199 55.311 1.00 49.72 204 LEU A N 1
ATOM 1684 C CA . LEU A 1 204 ? -34.061 -4.395 54.194 1.00 49.72 204 LEU A CA 1
ATOM 1685 C C . LEU A 1 204 ? -34.855 -4.619 52.902 1.00 49.72 204 LEU A C 1
ATOM 1687 O O . LEU A 1 204 ? -35.001 -3.631 52.145 1.00 49.72 204 LEU A O 1
#

Sequence (204 aa):
MSRRERNNSEWQALIAEHQIFKRKLQSKSEALLIISQDLETAQKERDQFKLMAEKLQERCQALKRQQADFSMLSDKTKLIRILRDTKNQKLGHQRHSEMLQQKLNEALGDMKLLREKFARHRVGDEGIGARHFPVHEREKLVCELEQAQQQSKNWYREYVSQTEATSDAKQDTETYRLKAERLNEELNQILSGDKSRIVDIDAL

Organism: Ciona savignyi (NCBI:txid51511)

Foldseek 3Di:
DPPVVVVVVVVVVVVVVVVVVVVVVVVVVVVVVVVVVVVVVVVVVVVVVVVVVVVVVVVVVVVVVVVVVCVVPVPVVVVVVVVVVVVVVVVVVVVVVVVVVVVVVVVVVVVVVVVQVVQCVVPNPVCRPDPPDPPVVVVVVVVVVVVVVVVVVVVVVVVVVVVVVVVVVVVVVVVVVVVVVVVVVVVCCVVVDDPVDDDDPVPD

Secondary structure (DSSP, 8-state):
--HHHHHHHHHHHHHHHHHHHHHHHHHHHHHHHHHHHHHHHHHHHHHHHHHHHHHHHHHHHHHHHHHHHTTT-HHHHHHHHHHHHHHHHHHHHHHHHHHHHHHHHHHHHHHHHHHHHHHHHHH-GGGTT-----HHHHHHHHHHHHHHHHHHHHHHHHHHHHHHHHHHHHHHHHHHHHHHHHHHHHHHHHHHS-TT-PPPGGG-

Radius of gyration: 44.24 Å; Cα contacts (8 Å, |Δi|>4): 13; chains: 1; bounding box: 98×49×135 Å

pLDDT: mean 86.55, std 14.31, range [47.78, 98.38]

Solvent-accessible surface area (backbone atoms only — not comparable to full-atom values): 11397 Å² total; per-residue (Å²): 131,57,76,66,57,54,51,52,52,52,51,53,50,52,52,52,49,50,52,51,52,51,52,53,51,49,53,49,52,52,52,49,52,51,52,51,52,53,50,53,50,52,49,51,53,51,50,51,52,49,53,52,50,51,54,50,51,52,52,52,50,53,51,50,53,54,47,60,75,44,61,90,41,64,69,64,54,54,51,54,48,53,54,50,52,52,51,50,50,51,53,50,53,49,52,50,51,53,51,51,52,50,53,51,52,51,54,53,51,50,51,50,54,50,53,51,52,54,47,37,76,75,63,38,83,90,42,80,84,64,81,81,58,58,70,70,60,48,53,51,53,49,52,52,49,52,51,52,52,51,50,52,53,49,52,52,53,52,51,51,52,53,51,50,54,54,49,52,53,48,52,50,54,50,53,54,50,55,51,51,52,51,52,50,52,53,48,50,52,54,76,73,46,58,100,84,62,86,76,76,76,92,81,118